Protein AF-A0A8H7GDK9-F1 (afdb_monomer)

Mean predicted aligned error: 16.78 Å

Nearest PDB structures (foldseek):
  3na7-assembly1_A  TM=4.326E-01  e=7.077E-02  Helicobacter pylori NCTC 11638
  8am0-assembly1_B  TM=5.815E-01  e=8.433E-01  Homo sapiens
  8sbc-assembly1_B  TM=5.783E-01  e=1.062E+00  Homo sapiens
  3l4q-assembly2_D  TM=6.717E-01  e=5.648E+00  Bos taurus
  5itd-assembly1_B  TM=3.746E-01  e=8.934E-01  Homo sapiens

Solvent-accessible surface area (backbone atoms only — not comparable to full-atom values): 13299 Å² total; per-residue (Å²): 139,82,82,84,77,77,81,84,78,80,78,75,85,82,71,64,66,62,60,55,50,52,50,53,49,53,57,46,53,53,51,51,51,52,53,52,53,53,49,52,51,50,50,55,50,50,51,52,51,51,51,49,53,50,52,53,51,53,50,52,52,52,52,55,52,48,54,42,52,52,42,51,51,53,38,49,55,39,50,51,53,49,52,51,48,53,52,52,50,55,49,54,53,50,55,52,51,50,52,52,50,53,50,52,51,53,54,51,51,54,51,51,55,53,54,64,66,64,69,74,83,78,77,82,91,73,98,76,73,88,77,66,65,60,64,60,54,51,55,55,51,53,53,51,51,50,50,52,52,50,48,53,51,48,56,50,51,53,52,51,47,53,51,52,52,51,51,42,52,54,51,44,53,52,37,52,51,51,40,51,54,39,52,51,51,41,51,50,53,50,50,52,51,50,46,58,68,60,56,55,88,72,54,57,85,66,53,46,55,49,50,54,52,46,52,58,48,52,61,50,53,58,60,48,53,57,54,52,52,53,52,65,72,74,104

Secondary structure (DSSP, 8-state):
----PPP-------SSHHHHHHHHHHHHHHHHHHHHHHHHHHHHHHHHHHHHHHHHHHHHHHHHHHHHHHHHHHHHHHHHHHHHHHHHHHHHHHHHHHHHHHHHHHHHHHHHHHHHHTTSSSS------TTSHHHHHHHHHHHHHHHHHHHHHHHHHHHHHHHHHHHHHHHHHHHHHHHHHHHHHHHHHHHHHHHHHH---S--HHHHHHHHHHHHHHHHHHHHHHHHHHHHHH-

Foldseek 3Di:
DDDDDDDPPPPPPPPDVVVVVVVVVVVVVVVVVVVVVVVVVVVVVVVVVVVVVVVVLVVVLVVLVVLLVVLVVLLVVLVVVLVVLVVVLVVLVVVLVVLVVVLVVLVVVLVVLVVVVPPPPDDDDDPDDPPVVVVSVVVNVVSVVVNVVSVVVSVVSVVVSVVSVVVSVVSVVVSVVSSVVSVVSSVVSVVVNVCSVCPVVDDDPVGCVVVVVVVVVVVVVVVVVVVVVVVVVVD

Sequence (235 aa):
MATPTAPESSGKTSTSIGAGADLLVALFEEESARIQEANILAYRTLEAQFAQCRQQKDAQLGYAMHQINEAKTAAQNAEERLAAAQAAELRALSDLGHLRQLYSAVCQEVQRAKSASGTNSGSAGDQSTASSQHSDDIGAIDATQTIHELRAQLDEQERARKAAEKERDELKANAIGEIAALKEKVLALQNEIAAARAGSPGMGADGQKGTLIQGMMEVRFEGWIIVFRRKAQSA

pLDDT: mean 70.03, std 14.55, range [35.34, 92.75]

Radius of gyration: 52.89 Å; Cα contacts (8 Å, |Δi|>4): 48; chains: 1; bounding box: 122×36×173 Å

Structure (mmCIF, N/CA/C/O backbone):
data_AF-A0A8H7GDK9-F1
#
_entry.id   AF-A0A8H7GDK9-F1
#
loop_
_atom_site.group_PDB
_atom_site.id
_atom_site.type_symbol
_atom_site.label_atom_id
_atom_site.label_alt_id
_atom_site.label_comp_id
_atom_site.label_asym_id
_atom_site.label_entity_id
_atom_site.label_seq_id
_atom_site.pdbx_PDB_ins_code
_atom_site.Cartn_x
_atom_site.Cartn_y
_atom_site.Cartn_z
_atom_site.occupancy
_atom_site.B_iso_or_equiv
_atom_site.auth_seq_id
_atom_site.auth_comp_id
_atom_site.auth_asym_id
_atom_site.auth_atom_id
_atom_site.pdbx_PDB_model_num
ATOM 1 N N . MET A 1 1 ? 69.819 9.850 -104.940 1.00 39.06 1 MET A N 1
ATOM 2 C CA . MET A 1 1 ? 69.818 9.452 -103.518 1.00 39.06 1 MET A CA 1
ATOM 3 C C . MET A 1 1 ? 68.808 10.338 -102.812 1.00 39.06 1 MET A C 1
ATOM 5 O O . MET A 1 1 ? 69.031 11.538 -102.767 1.00 39.06 1 MET A O 1
ATOM 9 N N . ALA A 1 2 ? 67.665 9.786 -102.403 1.00 35.34 2 ALA A N 1
ATOM 10 C CA . ALA A 1 2 ? 66.604 10.529 -101.725 1.00 35.34 2 ALA A CA 1
ATOM 11 C C . ALA A 1 2 ? 66.689 10.257 -100.218 1.00 35.34 2 ALA A C 1
ATOM 13 O O . ALA A 1 2 ? 66.693 9.103 -99.794 1.00 35.34 2 ALA A O 1
ATOM 14 N N . THR A 1 3 ? 66.808 11.325 -99.440 1.00 45.03 3 THR A N 1
ATOM 15 C CA . THR A 1 3 ? 66.798 11.335 -97.976 1.00 45.03 3 THR A CA 1
ATOM 16 C C . THR A 1 3 ? 65.402 10.928 -97.484 1.00 45.03 3 THR A C 1
ATOM 18 O O . THR A 1 3 ? 64.432 11.552 -97.915 1.00 45.03 3 THR A O 1
ATOM 21 N N . PRO A 1 4 ? 65.246 9.906 -96.624 1.00 43.53 4 PRO A N 1
ATOM 22 C CA . PRO A 1 4 ? 63.935 9.528 -96.116 1.00 43.53 4 PRO A CA 1
ATOM 23 C C . PRO A 1 4 ? 63.519 10.496 -95.004 1.00 43.53 4 PRO A C 1
ATOM 25 O O . PRO A 1 4 ? 64.138 10.550 -93.942 1.00 43.53 4 PRO A O 1
ATOM 28 N N . THR A 1 5 ? 62.469 11.273 -95.255 1.00 51.62 5 THR A N 1
ATOM 29 C CA . THR A 1 5 ? 61.795 12.091 -94.244 1.00 51.62 5 THR A CA 1
ATOM 30 C C . THR A 1 5 ? 61.070 11.164 -93.268 1.00 51.62 5 THR A C 1
ATOM 32 O O . THR A 1 5 ? 60.283 10.313 -93.686 1.00 51.62 5 THR A O 1
ATOM 35 N N . ALA A 1 6 ? 61.357 11.297 -91.973 1.00 48.97 6 ALA A N 1
ATOM 36 C CA . ALA A 1 6 ? 60.693 10.535 -90.921 1.00 48.97 6 ALA A CA 1
ATOM 37 C C . ALA A 1 6 ? 59.180 10.837 -90.902 1.00 48.97 6 ALA A C 1
ATOM 39 O O . ALA A 1 6 ? 58.798 11.995 -91.087 1.00 48.97 6 ALA A O 1
ATOM 40 N N . PRO A 1 7 ? 58.312 9.836 -90.673 1.00 54.28 7 PRO A N 1
ATOM 41 C CA . PRO A 1 7 ? 56.885 10.078 -90.542 1.00 54.28 7 PRO A CA 1
ATOM 42 C C . PRO A 1 7 ? 56.621 10.889 -89.270 1.00 54.28 7 PRO A C 1
ATOM 44 O O . PRO A 1 7 ? 57.031 10.498 -88.175 1.00 54.28 7 PRO A O 1
ATOM 47 N N . GLU A 1 8 ? 55.912 12.010 -89.406 1.00 45.72 8 GLU A N 1
ATOM 48 C CA . GLU A 1 8 ? 55.339 12.719 -88.267 1.00 45.72 8 GLU A CA 1
ATOM 49 C C . GLU A 1 8 ? 54.284 11.820 -87.617 1.00 45.72 8 GLU A C 1
ATOM 51 O O . GLU A 1 8 ? 53.133 11.724 -88.046 1.00 45.72 8 GLU A O 1
ATOM 56 N N . SER A 1 9 ? 54.702 11.128 -86.561 1.00 44.50 9 SER A N 1
ATOM 57 C CA . SER A 1 9 ? 53.816 10.511 -85.585 1.00 44.50 9 SER A CA 1
ATOM 58 C C . SER A 1 9 ? 53.051 11.626 -84.866 1.00 44.50 9 SER A C 1
ATOM 60 O O . SER A 1 9 ? 53.434 12.072 -83.783 1.00 44.50 9 SER A O 1
ATOM 62 N N . SER A 1 10 ? 51.956 12.077 -85.478 1.00 49.69 10 SER A N 1
ATOM 63 C CA . SER A 1 10 ? 50.881 12.817 -84.818 1.00 49.69 10 SER A CA 1
ATOM 64 C C . SER A 1 10 ? 50.245 11.901 -83.770 1.00 49.69 10 SER A C 1
ATOM 66 O O . SER A 1 10 ? 49.237 11.230 -83.997 1.00 49.69 10 SER A O 1
ATOM 68 N N . GLY A 1 11 ? 50.903 11.820 -82.615 1.00 49.19 11 GLY A N 1
ATOM 69 C CA . GLY A 1 11 ? 50.431 11.133 -81.427 1.00 49.19 11 GLY A CA 1
ATOM 70 C C . GLY A 1 11 ? 49.247 11.881 -80.831 1.00 49.19 11 GLY A C 1
ATOM 71 O O . GLY A 1 11 ? 49.386 12.589 -79.841 1.00 49.19 11 GLY A O 1
ATOM 72 N N . LYS A 1 12 ? 48.060 11.712 -81.416 1.00 51.97 12 LYS A N 1
ATOM 73 C CA . LYS A 1 12 ? 46.798 11.935 -80.706 1.00 51.97 12 LYS A CA 1
ATOM 74 C C . LYS A 1 12 ? 46.346 10.619 -80.081 1.00 51.97 12 LYS A C 1
ATOM 76 O O . LYS A 1 12 ? 45.405 9.982 -80.543 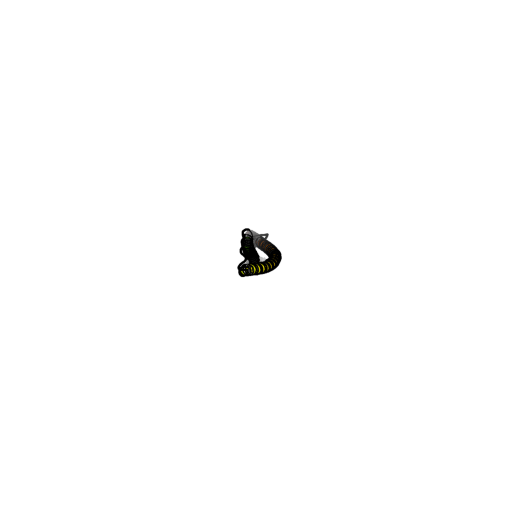1.00 51.97 12 LYS A O 1
ATOM 81 N N . THR A 1 13 ? 46.989 10.224 -78.986 1.00 50.66 13 THR A N 1
ATOM 82 C CA . THR A 1 13 ? 46.409 9.282 -78.017 1.00 50.66 13 THR A CA 1
ATOM 83 C C . THR A 1 13 ? 45.330 10.015 -77.214 1.00 50.66 13 THR A C 1
ATOM 85 O O . THR A 1 13 ? 45.548 10.405 -76.073 1.00 50.66 13 THR A O 1
ATOM 88 N N . SER A 1 14 ? 44.179 10.283 -77.836 1.00 54.16 14 SER A N 1
ATOM 89 C CA . SER A 1 14 ? 43.079 11.068 -77.247 1.00 54.16 14 SER A CA 1
ATOM 90 C C . SER A 1 14 ? 41.857 10.214 -76.873 1.00 54.16 14 SER A C 1
ATOM 92 O O . SER A 1 14 ? 40.740 10.724 -76.840 1.00 54.16 14 SER A O 1
ATOM 94 N N . THR A 1 15 ? 42.029 8.916 -76.607 1.00 49.69 15 THR A N 1
ATOM 95 C CA . THR A 1 15 ? 40.895 7.998 -76.355 1.00 49.69 15 THR A CA 1
ATOM 96 C C . THR A 1 15 ? 41.090 7.000 -75.206 1.00 49.69 15 THR A C 1
ATOM 98 O O . THR A 1 15 ? 40.257 6.117 -75.046 1.00 49.69 15 THR A O 1
ATOM 101 N N . SER A 1 16 ? 42.121 7.122 -74.359 1.00 53.09 16 SER A N 1
ATOM 102 C CA . SER A 1 16 ? 42.322 6.189 -73.225 1.00 53.09 16 SER A CA 1
ATOM 103 C C . SER A 1 16 ? 42.002 6.761 -71.838 1.00 53.09 16 SER A C 1
ATOM 105 O O . SER A 1 16 ? 41.772 5.989 -70.912 1.00 53.09 16 SER A O 1
ATOM 107 N N . ILE A 1 17 ? 41.935 8.088 -71.676 1.00 54.88 17 ILE A N 1
ATOM 108 C CA . ILE A 1 17 ? 41.617 8.714 -70.377 1.00 54.88 17 ILE A CA 1
ATOM 109 C C . ILE A 1 17 ? 40.103 8.671 -70.093 1.00 54.88 17 ILE A C 1
ATOM 111 O O . ILE A 1 17 ? 39.707 8.446 -68.953 1.00 54.88 17 ILE A O 1
ATOM 115 N N . GLY A 1 18 ? 39.257 8.803 -71.125 1.00 58.44 18 GLY A N 1
ATOM 116 C CA . GLY A 1 18 ? 37.792 8.768 -70.988 1.00 58.44 18 GLY A CA 1
ATOM 117 C C . GLY A 1 18 ? 37.265 7.432 -70.460 1.00 58.44 18 GLY A C 1
ATOM 118 O O . GLY A 1 18 ? 36.565 7.412 -69.459 1.00 58.44 18 GLY A O 1
ATOM 119 N N . ALA A 1 19 ? 37.706 6.305 -71.030 1.00 61.59 19 ALA A N 1
ATOM 120 C CA . ALA A 1 19 ? 37.264 4.977 -70.589 1.00 61.59 19 ALA A CA 1
ATOM 121 C C . ALA A 1 19 ? 37.700 4.636 -69.149 1.00 61.59 19 ALA A C 1
ATOM 123 O O . ALA A 1 19 ? 36.978 3.957 -68.422 1.00 61.59 19 ALA A O 1
ATOM 124 N N . GLY A 1 20 ? 38.871 5.123 -68.717 1.00 67.69 20 GLY A N 1
ATOM 125 C CA . GLY A 1 20 ? 39.320 4.988 -67.329 1.00 67.69 20 GLY A CA 1
ATOM 126 C C . GLY A 1 20 ? 38.511 5.858 -66.363 1.00 67.69 20 GLY A C 1
ATOM 127 O O . GLY A 1 20 ? 38.199 5.421 -65.259 1.00 67.69 20 GLY A O 1
ATOM 128 N N . ALA A 1 21 ? 38.130 7.067 -66.784 1.00 68.38 21 ALA A N 1
ATOM 129 C CA . ALA A 1 21 ? 37.263 7.943 -66.004 1.00 68.38 21 ALA A CA 1
ATOM 130 C C . ALA A 1 21 ? 35.837 7.378 -65.884 1.00 68.38 21 ALA A C 1
ATOM 132 O O . ALA A 1 21 ? 35.296 7.369 -64.781 1.00 68.38 21 ALA A O 1
ATOM 133 N N . ASP A 1 22 ? 35.274 6.838 -66.967 1.00 69.44 22 ASP A N 1
ATOM 134 C CA . ASP A 1 22 ? 33.942 6.221 -66.976 1.00 69.44 22 ASP A CA 1
ATOM 135 C C . ASP A 1 22 ? 33.891 4.974 -66.077 1.00 69.44 22 ASP A C 1
ATOM 137 O O . ASP A 1 22 ? 32.947 4.799 -65.308 1.00 69.44 22 ASP A O 1
ATOM 141 N N . LEU A 1 23 ? 34.946 4.146 -66.086 1.00 73.75 23 LEU A N 1
ATOM 142 C CA . LEU A 1 23 ? 35.068 2.998 -65.181 1.00 73.75 23 LEU A CA 1
ATOM 143 C C . LEU A 1 23 ? 35.140 3.429 -63.705 1.00 73.75 23 LEU A C 1
ATOM 145 O O . LEU A 1 23 ? 34.517 2.802 -62.850 1.00 73.75 23 LEU A O 1
ATOM 149 N N . LEU A 1 24 ? 35.874 4.501 -63.392 1.00 69.81 24 LEU A N 1
ATOM 150 C CA . LEU A 1 24 ? 35.953 5.034 -62.027 1.00 69.81 24 LEU A CA 1
ATOM 151 C C . LEU A 1 24 ? 34.624 5.638 -61.560 1.00 69.81 24 LEU A C 1
ATOM 153 O O . LEU A 1 24 ? 34.292 5.513 -60.383 1.00 69.81 24 LEU A O 1
ATOM 157 N N . VAL A 1 25 ? 33.864 6.274 -62.457 1.00 76.00 25 VAL A N 1
ATOM 158 C CA . VAL A 1 25 ? 32.517 6.781 -62.154 1.00 76.00 25 VAL A CA 1
ATOM 159 C C . VAL A 1 25 ? 31.558 5.621 -61.885 1.00 76.00 25 VAL A C 1
ATOM 161 O O . VAL A 1 25 ? 30.898 5.634 -60.852 1.00 76.00 25 VAL A O 1
ATOM 164 N N . ALA A 1 26 ? 31.547 4.583 -62.725 1.00 70.94 26 ALA A N 1
ATOM 165 C CA . ALA A 1 26 ? 30.684 3.416 -62.531 1.00 70.94 26 ALA A CA 1
ATOM 166 C C . ALA A 1 26 ? 30.979 2.672 -61.213 1.00 70.94 26 ALA A C 1
ATOM 168 O O . ALA A 1 26 ? 30.061 2.373 -60.451 1.00 70.94 26 ALA A O 1
ATOM 169 N N . LEU A 1 27 ? 32.261 2.437 -60.896 1.00 72.75 27 LEU A N 1
ATOM 170 C CA . LEU A 1 27 ? 32.666 1.825 -59.621 1.00 72.75 27 LEU A CA 1
ATOM 171 C C . LEU A 1 27 ? 32.276 2.690 -58.413 1.00 72.75 27 LEU A C 1
ATOM 173 O O . LEU A 1 27 ? 31.931 2.172 -57.353 1.00 72.75 27 LEU A O 1
ATOM 177 N N . PHE A 1 28 ? 32.320 4.014 -58.563 1.00 73.19 28 PHE A N 1
ATOM 178 C CA . PHE A 1 28 ? 31.922 4.943 -57.513 1.00 73.19 28 PHE A CA 1
ATOM 179 C C . PHE A 1 28 ? 30.407 4.979 -57.296 1.00 73.19 28 PHE A C 1
ATOM 181 O O . PHE A 1 28 ? 29.958 5.038 -56.151 1.00 73.19 28 PHE A O 1
ATOM 188 N N . GLU A 1 29 ? 29.618 4.956 -58.368 1.00 82.88 29 GLU A N 1
ATOM 189 C CA . GLU A 1 29 ? 28.157 4.905 -58.292 1.00 82.88 29 GLU A CA 1
ATOM 190 C C . GLU A 1 29 ? 27.686 3.598 -57.647 1.00 82.88 29 GLU A C 1
ATOM 192 O O . GLU A 1 29 ? 26.833 3.633 -56.759 1.00 82.88 29 GLU A O 1
ATOM 197 N N . GLU A 1 30 ? 28.304 2.467 -58.004 1.00 83.81 30 GLU A N 1
ATOM 198 C CA . GLU A 1 30 ? 28.020 1.168 -57.386 1.00 83.81 30 GLU A CA 1
ATOM 199 C C . GLU A 1 30 ? 28.340 1.173 -55.882 1.00 83.81 30 GLU A C 1
ATOM 201 O O . GLU A 1 30 ? 27.505 0.784 -55.061 1.00 83.81 30 GLU A O 1
ATOM 206 N N . GLU A 1 31 ? 29.521 1.661 -55.490 1.00 78.69 31 GLU A N 1
ATOM 207 C CA . GLU A 1 31 ? 29.910 1.710 -54.077 1.00 78.69 31 GLU A CA 1
ATOM 208 C C . GLU A 1 31 ? 29.065 2.725 -53.287 1.00 78.69 31 GLU A C 1
ATOM 210 O O . GLU A 1 31 ? 28.698 2.473 -52.140 1.00 78.69 31 GLU A O 1
ATOM 215 N N . SER A 1 32 ? 28.675 3.845 -53.905 1.00 73.88 32 SER A N 1
ATOM 216 C CA . SER A 1 32 ? 27.763 4.823 -53.296 1.00 73.88 32 SER A CA 1
ATOM 217 C C . SER A 1 32 ? 26.380 4.222 -53.042 1.00 73.88 32 SER A C 1
ATOM 219 O O . SER A 1 32 ? 25.837 4.393 -51.948 1.00 73.88 32 SER A O 1
ATOM 221 N N . ALA A 1 33 ? 25.834 3.473 -54.007 1.00 80.75 33 ALA A N 1
ATOM 222 C CA . ALA A 1 33 ? 24.569 2.759 -53.849 1.00 80.75 33 ALA A CA 1
ATOM 223 C C . ALA A 1 33 ? 24.663 1.701 -52.737 1.00 80.75 33 ALA A C 1
ATOM 225 O O . ALA A 1 33 ? 23.821 1.678 -51.838 1.00 80.75 33 ALA A O 1
ATOM 226 N N . ARG A 1 34 ? 25.741 0.906 -52.711 1.00 80.19 34 ARG A N 1
ATOM 227 C CA . ARG A 1 34 ? 25.996 -0.093 -51.658 1.00 80.19 34 ARG A CA 1
ATOM 228 C C . ARG A 1 34 ? 26.089 0.538 -50.265 1.00 80.19 34 ARG A C 1
ATOM 230 O O . ARG A 1 34 ? 25.498 0.031 -49.311 1.00 80.19 34 ARG A O 1
ATOM 237 N N . ILE A 1 35 ? 26.797 1.662 -50.130 1.00 72.31 35 ILE A N 1
ATOM 238 C CA . ILE A 1 35 ? 26.901 2.405 -48.864 1.00 72.31 35 ILE A CA 1
ATOM 239 C C . ILE A 1 35 ? 25.534 2.961 -48.447 1.00 72.31 35 ILE A C 1
ATOM 241 O O . ILE A 1 35 ? 25.190 2.928 -47.263 1.00 72.31 35 ILE A O 1
ATOM 245 N N . GLN A 1 36 ? 24.744 3.471 -49.394 1.00 76.38 36 GLN A N 1
ATOM 246 C CA . GLN A 1 36 ? 23.407 3.987 -49.116 1.00 76.38 36 GLN A CA 1
ATOM 247 C C . GLN A 1 36 ? 22.468 2.876 -48.628 1.00 76.38 36 GLN A C 1
ATOM 249 O O . GLN A 1 36 ? 21.785 3.062 -47.620 1.00 76.38 36 GLN A O 1
ATOM 254 N N . GLU A 1 37 ? 22.484 1.710 -49.271 1.00 81.44 37 GLU A N 1
ATOM 255 C CA . GLU A 1 37 ? 21.727 0.532 -48.839 1.00 81.44 37 GLU A CA 1
ATOM 256 C C . GLU A 1 37 ? 22.144 0.066 -47.438 1.00 81.44 37 GLU A C 1
ATOM 258 O O . GLU A 1 37 ? 21.285 -0.144 -46.575 1.00 81.44 37 GLU A O 1
ATOM 263 N N . ALA A 1 38 ? 23.452 -0.013 -47.166 1.00 76.44 38 ALA A N 1
ATOM 264 C CA . ALA A 1 38 ? 23.976 -0.373 -45.849 1.00 76.44 38 ALA A CA 1
ATOM 265 C C . ALA A 1 38 ? 23.538 0.619 -44.756 1.00 76.44 38 ALA A C 1
ATOM 267 O O . ALA A 1 38 ? 23.163 0.207 -43.657 1.00 76.44 38 ALA A O 1
ATOM 268 N N . ASN A 1 39 ? 23.518 1.922 -45.056 1.00 75.69 39 ASN A N 1
ATOM 269 C CA . ASN A 1 39 ? 23.050 2.947 -44.122 1.00 75.69 39 ASN A CA 1
ATOM 270 C C . ASN A 1 39 ? 21.540 2.856 -43.864 1.00 75.69 39 ASN A C 1
ATOM 272 O O . ASN A 1 39 ? 21.112 2.989 -42.718 1.00 75.69 39 ASN A O 1
ATOM 276 N N . ILE A 1 40 ? 20.729 2.602 -44.897 1.00 80.12 40 ILE A N 1
ATOM 277 C CA . ILE A 1 40 ? 19.280 2.399 -44.740 1.00 80.12 40 ILE A CA 1
ATOM 278 C C . ILE A 1 40 ? 19.014 1.179 -43.852 1.00 80.12 40 ILE A C 1
ATOM 280 O O . ILE A 1 40 ? 18.167 1.238 -42.956 1.00 80.12 40 ILE A O 1
ATOM 284 N N . LEU A 1 41 ? 19.752 0.084 -44.060 1.00 85.94 41 LEU A N 1
ATOM 285 C CA . LEU A 1 41 ? 19.639 -1.117 -43.236 1.00 85.94 41 LEU A CA 1
ATOM 286 C C . LEU A 1 41 ? 20.055 -0.853 -41.782 1.00 85.94 41 LEU A C 1
ATOM 288 O O . LEU A 1 41 ? 19.343 -1.259 -40.860 1.00 85.94 41 LEU A O 1
ATOM 292 N N . ALA A 1 42 ? 21.163 -0.138 -41.566 1.00 70.12 42 ALA A N 1
ATOM 293 C CA . ALA A 1 42 ? 21.622 0.247 -40.233 1.00 70.12 42 ALA A CA 1
ATOM 294 C C . ALA A 1 42 ? 20.590 1.128 -39.510 1.00 70.12 42 ALA A C 1
ATOM 296 O O . ALA A 1 42 ? 20.265 0.866 -38.352 1.00 70.12 42 ALA A O 1
ATOM 297 N N . TYR A 1 43 ? 20.013 2.115 -40.203 1.00 77.94 43 TYR A N 1
ATOM 298 C CA . TYR A 1 43 ? 18.978 2.989 -39.652 1.00 77.94 43 TYR A CA 1
ATOM 299 C C . TYR A 1 43 ? 17.726 2.206 -39.239 1.00 77.94 43 TYR A C 1
ATOM 301 O O . TYR A 1 43 ? 17.307 2.298 -38.087 1.00 77.94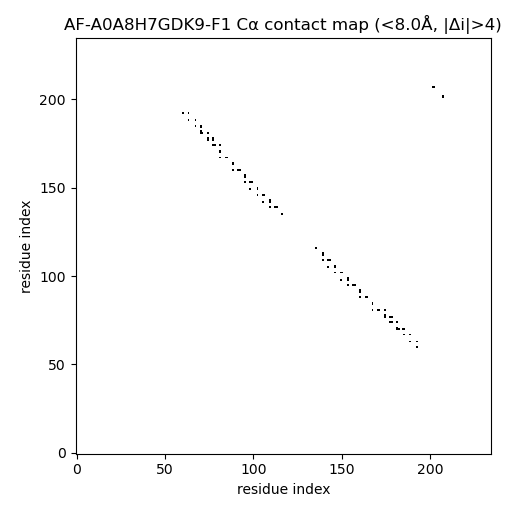 43 TYR A O 1
ATOM 309 N N . ARG A 1 44 ? 17.183 1.356 -40.123 1.00 77.06 44 ARG A N 1
ATOM 310 C CA . ARG A 1 44 ? 16.016 0.507 -39.809 1.00 77.06 44 ARG A CA 1
ATOM 311 C C . ARG A 1 44 ? 16.279 -0.438 -38.638 1.00 77.06 44 ARG A C 1
ATOM 313 O O . ARG A 1 44 ? 15.400 -0.665 -37.810 1.00 77.06 44 ARG A O 1
ATOM 320 N N . THR A 1 45 ? 17.493 -0.982 -38.557 1.00 81.56 45 THR A N 1
ATOM 321 C CA . THR A 1 45 ? 17.899 -1.861 -37.452 1.00 81.56 45 THR A CA 1
ATOM 322 C C . THR A 1 45 ? 17.927 -1.099 -36.130 1.00 81.56 45 THR A C 1
ATOM 324 O O . THR A 1 45 ? 17.376 -1.577 -35.139 1.00 81.56 45 THR A O 1
ATOM 327 N N . LEU A 1 46 ? 18.506 0.106 -36.114 1.00 69.44 46 LEU A N 1
ATOM 328 C CA . LEU A 1 46 ? 18.494 0.973 -34.936 1.00 69.44 46 LEU A CA 1
ATOM 329 C C . LEU A 1 46 ? 17.062 1.341 -34.536 1.00 69.44 46 LEU A C 1
ATOM 331 O O . LEU A 1 46 ? 16.708 1.207 -33.368 1.00 69.44 46 LEU A O 1
ATOM 335 N N . GLU A 1 47 ? 16.212 1.754 -35.478 1.00 78.06 47 GLU A N 1
ATOM 336 C CA . GLU A 1 4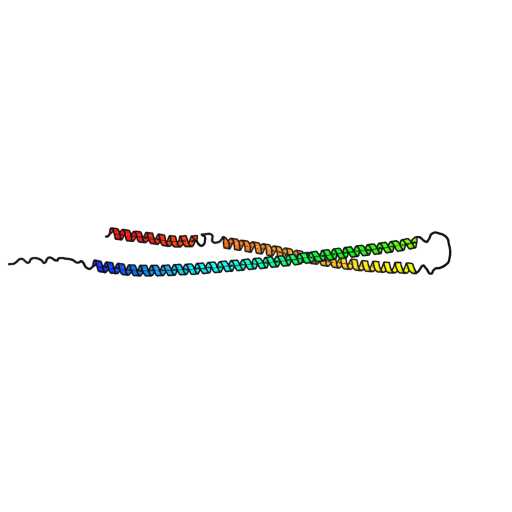7 ? 14.803 2.060 -35.202 1.00 78.06 47 GLU A CA 1
ATOM 337 C C . GLU A 1 47 ? 14.069 0.888 -34.543 1.00 78.06 47 GLU A C 1
ATOM 339 O O . GLU A 1 47 ? 13.390 1.088 -33.532 1.00 78.06 47 GLU A O 1
ATOM 344 N N . ALA A 1 48 ? 14.256 -0.332 -35.056 1.00 77.75 48 ALA A N 1
ATOM 345 C CA . ALA A 1 48 ? 13.679 -1.539 -34.474 1.00 77.75 48 ALA A CA 1
ATOM 346 C C . ALA A 1 48 ? 14.189 -1.796 -33.043 1.00 77.75 48 ALA A C 1
ATOM 348 O O . ALA A 1 48 ? 13.388 -2.071 -32.149 1.00 77.75 48 ALA A O 1
ATOM 349 N N . GLN A 1 49 ? 15.495 -1.644 -32.793 1.00 76.38 49 GLN A N 1
ATOM 350 C CA . GLN A 1 49 ? 16.077 -1.787 -31.450 1.00 76.38 49 GLN A CA 1
ATOM 351 C C . GLN A 1 49 ? 15.537 -0.734 -30.472 1.00 76.38 49 GLN A C 1
ATOM 353 O O . GLN A 1 49 ? 15.213 -1.052 -29.327 1.00 76.38 49 GLN A O 1
ATOM 358 N N . PHE A 1 50 ? 15.373 0.514 -30.917 1.00 70.38 50 PHE A N 1
ATOM 359 C CA . PHE A 1 50 ? 14.778 1.566 -30.096 1.00 70.38 50 PHE A CA 1
ATOM 360 C C . PHE A 1 50 ? 13.300 1.305 -29.792 1.00 70.38 50 PHE A C 1
ATOM 362 O O . PHE A 1 50 ? 12.867 1.540 -28.663 1.00 70.38 50 PHE A O 1
ATOM 369 N N . ALA A 1 51 ? 12.530 0.812 -30.765 1.00 73.88 51 ALA A N 1
ATOM 370 C CA . ALA A 1 51 ? 11.136 0.432 -30.553 1.00 73.88 51 ALA A CA 1
ATOM 371 C C . ALA A 1 51 ? 11.018 -0.707 -29.524 1.00 73.88 51 ALA A C 1
ATOM 373 O O . ALA A 1 51 ? 10.206 -0.613 -28.603 1.00 73.88 51 ALA A O 1
ATOM 374 N N . GLN A 1 52 ? 11.879 -1.726 -29.619 1.00 71.69 52 GLN A N 1
ATOM 375 C CA . GLN A 1 52 ? 11.950 -2.819 -28.643 1.00 71.69 52 GLN A CA 1
ATOM 376 C C . GLN A 1 52 ? 12.333 -2.322 -27.244 1.00 71.69 52 GLN A C 1
ATOM 378 O O . GLN A 1 52 ? 11.663 -2.663 -26.272 1.00 71.69 52 GLN A O 1
ATOM 383 N N . CYS A 1 53 ? 13.364 -1.478 -27.135 1.00 73.44 53 CYS A N 1
ATOM 384 C CA . CYS A 1 53 ? 13.797 -0.896 -25.863 1.00 73.44 53 CYS A CA 1
ATOM 385 C C . CYS A 1 53 ? 12.667 -0.093 -25.194 1.00 73.44 53 CYS A C 1
ATOM 387 O O . CYS A 1 53 ? 12.393 -0.265 -24.005 1.00 73.44 53 CYS A O 1
ATOM 389 N N . ARG A 1 54 ? 11.940 0.724 -25.971 1.00 78.56 54 ARG A N 1
ATOM 390 C CA . ARG A 1 54 ? 10.765 1.455 -25.479 1.00 78.56 54 ARG A CA 1
ATOM 391 C C . ARG A 1 54 ? 9.673 0.506 -24.987 1.00 78.56 54 ARG A C 1
ATOM 393 O O . ARG A 1 54 ? 9.195 0.674 -23.871 1.00 78.56 54 ARG A O 1
ATOM 400 N N . GLN A 1 55 ? 9.312 -0.503 -25.780 1.00 72.94 55 GLN A N 1
ATOM 401 C CA . GLN A 1 55 ? 8.272 -1.467 -25.415 1.00 72.94 55 GLN A CA 1
ATOM 402 C C . GLN A 1 55 ? 8.622 -2.236 -24.129 1.00 72.94 55 GLN A C 1
ATOM 404 O O . GLN A 1 55 ? 7.758 -2.432 -23.277 1.00 72.94 55 GLN A O 1
ATOM 409 N N . GLN A 1 56 ? 9.887 -2.636 -23.959 1.00 75.62 56 GLN A N 1
ATOM 410 C CA . GLN A 1 56 ? 10.368 -3.291 -22.739 1.00 75.62 56 GLN A CA 1
ATOM 411 C C . GLN A 1 56 ? 10.282 -2.363 -21.523 1.00 75.62 56 GLN A C 1
ATOM 413 O O . GLN A 1 56 ? 9.796 -2.780 -20.472 1.00 75.62 56 GLN A O 1
ATOM 418 N N . LYS A 1 57 ? 10.697 -1.098 -21.669 1.00 73.62 57 LYS A N 1
ATOM 419 C CA . LYS A 1 57 ? 10.608 -0.095 -20.601 1.00 73.62 57 LYS A CA 1
ATOM 420 C C . LYS A 1 57 ? 9.158 0.181 -20.198 1.00 73.62 57 LYS A C 1
ATOM 422 O O . LYS A 1 57 ? 8.857 0.213 -19.007 1.00 73.62 57 LYS A O 1
ATOM 427 N N . ASP A 1 58 ? 8.257 0.325 -21.167 1.00 75.62 58 ASP A N 1
ATOM 428 C CA . ASP A 1 58 ? 6.831 0.550 -20.913 1.00 75.62 58 ASP A CA 1
ATOM 429 C C . ASP A 1 58 ? 6.193 -0.657 -20.198 1.00 75.62 58 ASP A C 1
ATOM 431 O O . ASP A 1 58 ? 5.437 -0.480 -19.242 1.00 75.62 58 ASP A O 1
ATOM 435 N N . ALA A 1 59 ? 6.555 -1.888 -20.581 1.00 77.56 59 ALA A N 1
ATOM 436 C CA . ALA A 1 59 ? 6.099 -3.104 -19.906 1.00 77.56 59 ALA A CA 1
ATOM 437 C C . ALA A 1 59 ? 6.614 -3.208 -18.457 1.00 77.56 59 ALA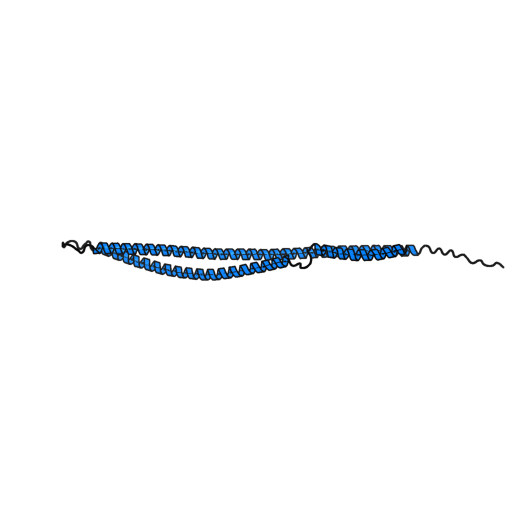 A C 1
ATOM 439 O O . ALA A 1 59 ? 5.839 -3.517 -17.551 1.00 77.56 59 ALA A O 1
ATOM 440 N N . GLN A 1 60 ? 7.896 -2.906 -18.219 1.00 76.31 60 GLN A N 1
ATOM 441 C CA . GLN A 1 60 ? 8.479 -2.876 -16.871 1.00 76.31 60 GLN A CA 1
ATOM 442 C C . GLN A 1 60 ? 7.802 -1.824 -15.984 1.00 76.31 60 GLN A C 1
ATOM 444 O O . GLN A 1 60 ? 7.451 -2.112 -14.839 1.00 76.31 60 GLN A O 1
ATOM 449 N N . LEU A 1 61 ? 7.560 -0.625 -16.521 1.00 72.69 61 LEU A N 1
ATOM 450 C CA . LEU A 1 61 ? 6.837 0.433 -15.815 1.00 72.69 61 LEU A CA 1
ATOM 451 C C . LEU A 1 61 ? 5.394 0.021 -15.501 1.00 72.69 61 LEU A C 1
ATOM 453 O O . LEU A 1 61 ? 4.935 0.234 -14.379 1.00 72.69 61 LEU A O 1
ATOM 457 N N . GLY A 1 62 ? 4.693 -0.597 -16.455 1.00 78.62 62 GLY A N 1
ATOM 458 C CA . GLY A 1 62 ? 3.340 -1.114 -16.250 1.00 78.62 62 GLY A CA 1
ATOM 459 C C . GLY A 1 62 ? 3.279 -2.170 -15.144 1.00 78.62 62 GLY A C 1
ATOM 460 O O . GLY A 1 62 ? 2.419 -2.095 -14.266 1.00 78.62 62 GLY A O 1
ATOM 461 N N . TYR A 1 63 ? 4.233 -3.103 -15.130 1.00 85.00 63 TYR A N 1
ATOM 462 C CA . TYR A 1 63 ? 4.343 -4.125 -14.090 1.00 85.00 63 TYR A CA 1
ATOM 463 C C . TYR A 1 63 ? 4.619 -3.523 -12.702 1.00 85.00 63 TYR A C 1
ATOM 465 O O . TYR A 1 63 ? 3.934 -3.861 -11.737 1.00 85.00 63 TYR A O 1
ATOM 473 N N . ALA A 1 64 ? 5.554 -2.573 -12.596 1.00 69.81 64 ALA A N 1
ATOM 474 C CA . ALA A 1 64 ? 5.842 -1.888 -11.335 1.00 69.81 64 ALA A CA 1
ATOM 475 C C . ALA A 1 64 ? 4.625 -1.092 -10.818 1.00 69.81 64 ALA A C 1
ATOM 477 O O . ALA A 1 64 ? 4.310 -1.125 -9.628 1.00 69.81 64 ALA A O 1
ATOM 478 N N . MET A 1 65 ? 3.884 -0.424 -11.711 1.00 79.38 65 MET A N 1
ATOM 479 C CA . MET A 1 65 ? 2.636 0.261 -11.353 1.00 79.38 65 MET A CA 1
ATOM 480 C C . MET A 1 65 ? 1.553 -0.707 -10.862 1.00 79.38 65 MET A C 1
ATOM 482 O O . MET A 1 65 ? 0.857 -0.391 -9.896 1.00 79.38 65 MET A O 1
ATOM 486 N N . HIS A 1 66 ? 1.420 -1.880 -11.487 1.00 89.75 66 HIS A N 1
ATOM 487 C CA . HIS A 1 66 ? 0.497 -2.920 -11.032 1.00 89.75 66 HIS A CA 1
ATOM 488 C C . HIS A 1 66 ? 0.819 -3.367 -9.601 1.00 89.75 66 HIS A C 1
ATOM 490 O O . HIS A 1 66 ? -0.058 -3.319 -8.741 1.00 89.75 66 HIS A O 1
ATOM 496 N N . GLN A 1 67 ? 2.087 -3.687 -9.313 1.00 84.00 67 GLN A N 1
ATOM 497 C CA . GLN A 1 67 ? 2.522 -4.075 -7.966 1.00 84.00 67 GLN A CA 1
ATOM 498 C C . GLN A 1 67 ? 2.247 -2.990 -6.913 1.00 84.00 67 GLN A C 1
ATOM 500 O O . GLN A 1 67 ? 1.885 -3.303 -5.779 1.00 84.00 67 GLN A O 1
ATOM 505 N N . ILE A 1 68 ? 2.392 -1.709 -7.272 1.00 73.50 68 ILE A N 1
ATOM 506 C CA . ILE A 1 68 ? 2.052 -0.593 -6.376 1.00 73.50 68 ILE A CA 1
ATOM 507 C C . ILE A 1 68 ? 0.552 -0.578 -6.070 1.00 73.50 68 ILE A C 1
ATOM 509 O O . ILE A 1 68 ? 0.167 -0.357 -4.923 1.00 73.50 68 ILE A O 1
ATOM 513 N N . ASN A 1 69 ? -0.301 -0.793 -7.070 1.00 87.19 69 ASN A N 1
ATOM 514 C CA . ASN A 1 69 ? -1.749 -0.800 -6.868 1.00 87.19 69 ASN A CA 1
ATOM 515 C C . ASN A 1 69 ? -2.199 -1.997 -6.022 1.00 87.19 69 ASN A C 1
ATOM 517 O O . ASN A 1 69 ? -3.030 -1.828 -5.129 1.00 87.19 69 ASN A O 1
ATOM 521 N N . GLU A 1 70 ? -1.608 -3.173 -6.234 1.00 88.50 70 GLU A N 1
ATOM 522 C CA . GLU A 1 70 ? -1.832 -4.343 -5.379 1.00 88.50 70 GLU A CA 1
ATOM 523 C C . GLU A 1 70 ? -1.408 -4.065 -3.933 1.00 88.50 70 GLU A C 1
ATOM 525 O O . GLU A 1 70 ? -2.186 -4.295 -3.009 1.00 88.50 70 GLU A O 1
ATOM 530 N N . ALA A 1 71 ? -0.215 -3.496 -3.727 1.00 74.81 71 ALA A N 1
ATOM 531 C CA . ALA A 1 71 ? 0.281 -3.150 -2.396 1.00 74.81 71 ALA A CA 1
ATOM 532 C C . ALA A 1 71 ? -0.606 -2.107 -1.694 1.00 74.81 71 ALA A C 1
ATOM 534 O O . ALA A 1 71 ? -0.886 -2.238 -0.504 1.00 74.81 71 ALA A O 1
ATOM 535 N N . LYS A 1 72 ? -1.094 -1.096 -2.426 1.00 83.44 72 LYS A N 1
ATOM 536 C CA . LYS A 1 72 ? -2.046 -0.104 -1.899 1.00 83.44 72 LYS A CA 1
ATOM 537 C C . LYS A 1 72 ? -3.374 -0.739 -1.501 1.00 83.44 72 LYS A C 1
ATOM 539 O O . LYS A 1 72 ? -3.883 -0.436 -0.429 1.00 83.44 72 LYS A O 1
ATOM 544 N N . THR A 1 73 ? -3.907 -1.627 -2.336 1.00 88.06 73 THR A N 1
ATOM 545 C CA . THR A 1 73 ? -5.168 -2.330 -2.060 1.00 88.06 73 THR A CA 1
ATOM 546 C C . THR A 1 73 ? -5.023 -3.238 -0.837 1.00 88.06 73 THR A C 1
ATOM 548 O O . THR A 1 73 ? -5.876 -3.240 0.044 1.00 88.06 73 THR A O 1
ATOM 551 N N . ALA A 1 74 ? -3.907 -3.965 -0.729 1.00 79.44 74 ALA A N 1
ATOM 552 C CA . ALA A 1 74 ? -3.607 -4.785 0.441 1.00 79.44 74 ALA A CA 1
ATOM 553 C C . ALA A 1 74 ? -3.494 -3.942 1.725 1.00 79.44 74 ALA A C 1
ATOM 555 O O . ALA A 1 74 ? -4.046 -4.329 2.753 1.00 79.44 74 ALA A O 1
ATOM 556 N N . ALA A 1 75 ? -2.850 -2.771 1.655 1.00 69.25 75 ALA A N 1
ATOM 557 C CA . ALA A 1 75 ? -2.766 -1.847 2.783 1.00 69.25 75 ALA A CA 1
ATOM 558 C C . ALA A 1 75 ? -4.149 -1.317 3.207 1.00 69.25 75 ALA A C 1
ATOM 560 O O . ALA A 1 75 ? -4.446 -1.306 4.397 1.00 69.25 75 ALA A O 1
ATOM 561 N N . GLN A 1 76 ? -5.017 -0.956 2.255 1.00 86.38 76 GLN A N 1
ATOM 562 C CA . GLN A 1 76 ? -6.395 -0.531 2.541 1.00 86.38 76 GLN A CA 1
ATOM 563 C C . GLN A 1 76 ? -7.205 -1.642 3.220 1.00 86.38 76 GLN A C 1
ATOM 565 O O . GLN A 1 76 ? -7.828 -1.404 4.250 1.00 86.38 76 GLN A O 1
ATOM 570 N N . ASN A 1 77 ? -7.118 -2.878 2.723 1.00 85.00 77 ASN A N 1
ATOM 571 C CA . ASN A 1 77 ? -7.791 -4.023 3.343 1.00 85.00 77 ASN A CA 1
ATOM 572 C C . ASN A 1 77 ? -7.302 -4.278 4.781 1.00 85.00 77 ASN A C 1
ATOM 574 O O . ASN A 1 77 ? -8.087 -4.666 5.647 1.00 85.00 77 ASN A O 1
ATOM 578 N N . ALA A 1 78 ? -6.008 -4.084 5.053 1.00 73.19 78 ALA A N 1
ATOM 579 C CA . ALA A 1 78 ? -5.456 -4.203 6.402 1.00 73.19 78 ALA A CA 1
ATOM 580 C C . ALA A 1 78 ? -5.971 -3.086 7.330 1.00 73.19 78 ALA A C 1
ATOM 582 O O . ALA A 1 78 ? -6.342 -3.359 8.474 1.00 73.19 78 ALA A O 1
ATOM 583 N N . GLU A 1 79 ? -6.058 -1.847 6.835 1.00 81.12 79 GLU A N 1
ATOM 584 C CA . GLU A 1 79 ? -6.634 -0.709 7.566 1.00 81.12 79 GLU A CA 1
ATOM 585 C C . GLU A 1 79 ? -8.128 -0.920 7.873 1.00 81.12 79 GLU A C 1
ATOM 587 O O . GLU A 1 79 ? -8.568 -0.671 8.997 1.00 81.12 79 GLU A O 1
ATOM 592 N N . GLU A 1 80 ? -8.903 -1.458 6.929 1.00 87.62 80 GLU A N 1
ATOM 593 C CA . GLU A 1 80 ? -10.320 -1.790 7.128 1.00 87.62 80 GLU A CA 1
ATOM 594 C C . GLU A 1 80 ? -10.524 -2.866 8.202 1.00 87.62 80 GLU A C 1
ATOM 596 O O . GLU A 1 80 ? -11.402 -2.732 9.058 1.00 87.62 80 GLU A O 1
ATOM 601 N N . ARG A 1 81 ? -9.682 -3.910 8.218 1.00 82.75 81 ARG A N 1
ATOM 602 C CA . ARG A 1 81 ? -9.709 -4.945 9.269 1.00 82.75 81 ARG A CA 1
ATOM 603 C C . ARG A 1 81 ? -9.408 -4.357 10.645 1.00 82.75 81 ARG A C 1
ATOM 605 O O . ARG A 1 81 ? -10.083 -4.700 11.615 1.00 82.75 81 ARG A O 1
ATOM 612 N N . LEU A 1 82 ? -8.435 -3.449 10.727 1.00 77.88 82 LEU A N 1
ATOM 613 C CA . LEU A 1 82 ? -8.107 -2.743 11.964 1.00 77.88 82 LEU A CA 1
ATOM 614 C C . LEU A 1 82 ? -9.293 -1.897 12.454 1.00 77.88 82 LEU A C 1
ATOM 616 O O . LEU A 1 82 ? -9.648 -1.957 13.631 1.00 77.88 82 LEU A O 1
ATOM 620 N N . ALA A 1 83 ? -9.921 -1.133 11.559 1.00 79.62 83 ALA A N 1
ATOM 621 C CA . ALA A 1 83 ? -11.073 -0.299 11.889 1.00 79.62 83 ALA A CA 1
ATOM 622 C C . ALA A 1 83 ? -12.280 -1.141 12.344 1.00 79.62 83 ALA A C 1
ATOM 624 O O . ALA A 1 83 ? -12.953 -0.787 13.314 1.00 79.62 83 ALA A O 1
ATOM 625 N N . ALA A 1 84 ? -12.526 -2.286 11.698 1.00 80.31 84 ALA A N 1
ATOM 626 C CA . ALA A 1 84 ? -13.578 -3.220 12.095 1.00 80.31 84 ALA A CA 1
ATOM 627 C C . ALA A 1 84 ? -13.333 -3.806 13.497 1.00 80.31 84 ALA A C 1
ATOM 629 O O . ALA A 1 84 ? -14.258 -3.843 14.312 1.00 80.31 84 ALA A O 1
ATOM 630 N N . ALA A 1 85 ? -12.092 -4.196 13.810 1.00 74.50 85 ALA A N 1
ATOM 631 C CA . ALA A 1 85 ? -11.717 -4.678 15.140 1.00 74.50 85 ALA A CA 1
ATOM 632 C C . ALA A 1 85 ? -11.902 -3.595 16.222 1.00 74.50 85 ALA A C 1
ATOM 634 O O . ALA A 1 85 ? -12.460 -3.867 17.284 1.00 74.50 85 ALA A O 1
ATOM 635 N N . GLN A 1 86 ? -11.519 -2.345 15.936 1.00 85.75 86 GLN A N 1
ATOM 636 C CA . GLN A 1 86 ? -11.738 -1.208 16.843 1.00 85.75 86 GLN A CA 1
ATOM 637 C C . GLN A 1 86 ? -13.230 -0.923 17.074 1.00 85.75 86 GLN A C 1
ATOM 639 O O . GLN A 1 86 ? -13.650 -0.649 18.198 1.00 85.75 86 GLN A O 1
ATOM 644 N N . ALA A 1 87 ? -14.057 -1.020 16.031 1.00 83.12 87 ALA A N 1
ATOM 645 C CA . ALA A 1 87 ? -15.502 -0.855 16.161 1.00 83.12 87 ALA A CA 1
ATOM 646 C C . ALA A 1 87 ? -16.144 -1.974 17.002 1.00 83.12 87 ALA A C 1
ATOM 648 O O . ALA A 1 87 ? -17.058 -1.701 17.783 1.00 83.12 87 ALA A O 1
ATOM 649 N N . ALA A 1 88 ? -15.670 -3.218 16.868 1.00 77.25 88 ALA A N 1
ATOM 650 C CA . ALA A 1 88 ? -16.125 -4.341 17.689 1.00 77.25 88 ALA A CA 1
ATOM 651 C C . ALA A 1 88 ? -15.779 -4.138 19.175 1.00 77.25 88 ALA A C 1
ATOM 653 O O . ALA A 1 88 ? -16.636 -4.344 20.034 1.00 77.25 88 ALA A O 1
ATOM 654 N N . GLU A 1 89 ? -14.574 -3.648 19.478 1.00 78.12 89 GLU A N 1
ATOM 655 C CA . GLU A 1 89 ? -14.171 -3.312 20.847 1.00 78.12 89 GLU A CA 1
ATOM 656 C C . GLU A 1 89 ? -15.054 -2.215 21.460 1.00 78.12 89 GLU A C 1
ATOM 658 O O . GLU A 1 89 ? -15.533 -2.357 22.585 1.00 78.12 89 GLU A O 1
ATOM 663 N N . LEU A 1 90 ? -15.308 -1.129 20.722 1.00 87.50 90 LEU A N 1
ATOM 664 C CA . LEU A 1 90 ? -16.154 -0.032 21.203 1.00 87.50 90 LEU A CA 1
ATOM 665 C C . LEU A 1 90 ? -17.575 -0.505 21.539 1.00 87.50 90 LEU A C 1
ATOM 667 O O . LEU A 1 90 ? -18.151 -0.057 22.532 1.00 87.50 90 LEU A O 1
ATOM 671 N N . ARG A 1 91 ? -18.129 -1.438 20.752 1.00 89.31 91 ARG A N 1
ATOM 672 C CA . ARG A 1 91 ? -19.425 -2.066 21.055 1.00 89.31 91 ARG A CA 1
ATOM 673 C C . ARG A 1 91 ? -19.354 -2.908 22.328 1.00 89.31 91 ARG A C 1
ATOM 675 O O . ARG A 1 91 ? -20.164 -2.690 23.220 1.00 89.31 91 ARG A O 1
ATOM 682 N N . ALA A 1 92 ? -18.339 -3.762 22.470 1.00 79.25 92 ALA A N 1
ATOM 683 C CA . ALA A 1 92 ? -18.153 -4.570 23.678 1.00 79.25 92 ALA A CA 1
ATOM 684 C C . ALA A 1 92 ? -18.003 -3.708 24.952 1.00 79.25 92 ALA A C 1
ATOM 686 O O . ALA A 1 92 ? -18.535 -4.045 26.010 1.00 79.25 92 ALA A O 1
ATOM 687 N N . LEU A 1 93 ? -17.322 -2.558 24.861 1.00 86.75 93 LEU A N 1
ATOM 688 C CA . LEU A 1 93 ? -17.222 -1.588 25.958 1.00 86.75 93 LEU A CA 1
ATOM 689 C C . LEU A 1 93 ? -18.571 -0.943 26.301 1.00 86.75 93 LEU A C 1
ATOM 691 O O . LEU A 1 93 ? -18.878 -0.759 27.481 1.00 86.75 93 LEU A O 1
ATOM 695 N N . SER A 1 94 ? -19.374 -0.608 25.288 1.00 91.81 94 SER A N 1
ATOM 696 C CA . SER A 1 94 ? -20.726 -0.075 25.476 1.00 91.81 94 SER A CA 1
ATOM 697 C C . SER A 1 94 ? -21.642 -1.092 26.163 1.00 91.81 94 SER A C 1
ATOM 699 O O . SER A 1 94 ? -22.320 -0.745 27.132 1.00 91.81 94 SER A O 1
ATOM 701 N N . ASP A 1 95 ? -21.614 -2.352 25.724 1.00 89.31 95 ASP A N 1
ATOM 702 C CA . ASP A 1 95 ? -22.423 -3.438 26.291 1.00 89.31 95 ASP A CA 1
ATOM 703 C C . ASP A 1 95 ? -22.061 -3.696 27.763 1.00 89.31 95 ASP A C 1
ATOM 705 O O . ASP A 1 95 ? -22.934 -3.813 28.627 1.00 89.31 95 ASP A O 1
ATOM 709 N N . LEU A 1 96 ? -20.764 -3.671 28.087 1.00 85.69 96 LEU A N 1
ATOM 710 C CA . LEU A 1 96 ? -20.277 -3.748 29.465 1.00 85.69 96 LEU A CA 1
ATOM 711 C C . LEU A 1 96 ? -20.748 -2.550 30.311 1.00 85.69 96 LEU A C 1
ATOM 713 O O . LEU A 1 96 ? -21.106 -2.709 31.480 1.00 85.69 96 LEU A O 1
ATOM 717 N N . GLY A 1 97 ? -20.766 -1.347 29.732 1.00 90.12 97 GLY A N 1
ATOM 718 C CA . GLY A 1 97 ? -21.324 -0.154 30.368 1.00 90.12 97 GLY A CA 1
ATOM 719 C C . GLY A 1 97 ? -22.809 -0.315 30.705 1.00 90.12 97 GLY A C 1
ATOM 720 O O . GLY A 1 97 ? -23.219 0.005 31.823 1.00 90.12 97 GLY A O 1
ATOM 721 N N . HIS A 1 98 ? -23.593 -0.876 29.782 1.00 92.75 98 HIS A N 1
ATOM 722 C CA . HIS A 1 98 ? -25.015 -1.150 29.989 1.00 92.75 98 HIS A CA 1
ATOM 723 C C . HIS A 1 98 ? -25.247 -2.184 31.101 1.00 92.75 98 HIS A C 1
ATOM 725 O O . HIS A 1 98 ? -26.048 -1.950 32.006 1.00 92.75 98 HIS A O 1
ATOM 731 N N . LEU A 1 99 ? -24.479 -3.278 31.119 1.00 86.31 99 LEU A N 1
ATOM 732 C CA . LEU A 1 99 ? -24.555 -4.289 32.181 1.00 86.31 99 LEU A CA 1
ATOM 733 C C . LEU A 1 99 ? -24.217 -3.722 33.564 1.00 86.31 99 LEU A C 1
ATOM 735 O O . LEU A 1 99 ? -24.888 -4.037 34.545 1.00 86.31 99 LEU A O 1
ATOM 739 N N . ARG A 1 100 ? -23.221 -2.833 33.656 1.00 91.19 100 ARG A N 1
ATOM 740 C CA . ARG A 1 100 ? -22.891 -2.140 34.914 1.00 91.19 100 ARG A CA 1
ATOM 741 C C . ARG A 1 100 ? -24.029 -1.237 35.393 1.00 91.19 100 ARG A C 1
ATOM 743 O O . ARG A 1 100 ? -24.285 -1.179 36.595 1.00 91.19 100 ARG A O 1
ATOM 750 N N . GLN A 1 101 ? -24.714 -0.550 34.477 1.00 91.38 101 GLN A N 1
ATOM 751 C CA . GLN A 1 101 ? -25.884 0.270 34.809 1.00 91.38 101 GLN A CA 1
ATOM 752 C C . GLN A 1 101 ? -27.045 -0.591 35.320 1.00 91.38 101 GLN A C 1
ATOM 754 O O . GLN A 1 101 ? -27.602 -0.275 36.372 1.00 91.38 101 GLN A O 1
ATOM 759 N N . LEU A 1 102 ? -27.356 -1.703 34.641 1.00 90.94 102 LEU A N 1
ATOM 760 C CA . LEU A 1 102 ? -28.380 -2.661 35.077 1.00 90.94 102 LEU A CA 1
ATOM 761 C C . LEU A 1 102 ? -28.058 -3.236 36.461 1.00 90.94 102 LEU A C 1
ATOM 763 O O . LEU A 1 102 ? -28.903 -3.210 37.354 1.00 90.94 102 LEU A O 1
ATOM 767 N N . TYR A 1 103 ? -26.814 -3.669 36.677 1.00 90.31 103 TYR A N 1
ATOM 768 C CA . TYR A 1 103 ? -26.358 -4.172 37.972 1.00 90.31 103 TYR A CA 1
ATOM 769 C C . TYR A 1 103 ? -26.514 -3.131 39.091 1.00 90.31 103 TYR A C 1
ATOM 771 O O . TYR A 1 103 ? -27.012 -3.451 40.172 1.00 90.31 103 TYR A O 1
ATOM 779 N N . SER A 1 104 ? -26.137 -1.872 38.840 1.00 91.81 104 SER A N 1
ATOM 780 C CA . SER A 1 104 ? -26.308 -0.786 39.813 1.00 91.81 104 SER A CA 1
ATOM 781 C C . SER A 1 104 ? -27.783 -0.510 40.112 1.00 91.81 104 SER A C 1
ATOM 783 O O . SER A 1 104 ? -28.124 -0.257 41.266 1.00 91.81 104 SER A O 1
ATOM 785 N N . ALA A 1 105 ? -28.650 -0.546 39.096 1.00 86.12 105 ALA A N 1
ATOM 786 C CA . ALA A 1 105 ? -30.084 -0.330 39.261 1.00 86.12 105 ALA A CA 1
ATOM 787 C C . ALA A 1 105 ? -30.712 -1.424 40.139 1.00 86.12 105 ALA A C 1
ATOM 789 O O . ALA A 1 105 ? -31.383 -1.109 41.120 1.00 86.12 105 ALA A O 1
ATOM 790 N N . VAL A 1 106 ? -30.409 -2.698 39.866 1.00 87.88 106 VAL A N 1
ATOM 791 C CA . VAL A 1 106 ? -30.898 -3.828 40.675 1.00 87.88 106 VAL A CA 1
ATOM 792 C C . VAL A 1 106 ? -30.380 -3.747 42.116 1.00 87.88 106 VAL A C 1
ATOM 794 O O . VAL A 1 106 ? -31.148 -3.929 43.058 1.00 87.88 106 VAL A O 1
ATOM 797 N N . CYS A 1 107 ? -29.106 -3.393 42.322 1.00 87.38 107 CYS A N 1
ATOM 798 C CA . CYS A 1 107 ? -28.561 -3.181 43.668 1.00 87.38 107 CYS A CA 1
ATOM 799 C C . CYS A 1 107 ? -29.318 -2.093 44.453 1.00 87.38 107 CYS A C 1
ATOM 801 O O . CYS A 1 107 ? -29.559 -2.257 45.651 1.00 87.38 107 CYS A O 1
ATOM 803 N N . GLN A 1 108 ? -29.688 -0.987 43.799 1.00 88.62 108 GLN A N 1
ATOM 804 C CA . GLN A 1 108 ? -30.446 0.100 44.428 1.00 88.62 108 GLN A CA 1
ATOM 805 C C . GLN A 1 108 ? -31.874 -0.328 44.782 1.00 88.62 108 GLN A C 1
ATOM 807 O O . GLN A 1 108 ? -32.342 -0.009 45.874 1.00 88.62 108 GLN A O 1
ATOM 812 N N . GLU A 1 109 ? -32.543 -1.083 43.911 1.00 84.69 109 GLU A N 1
ATOM 813 C CA . GLU A 1 109 ? -33.875 -1.636 44.183 1.00 84.69 109 GLU A CA 1
ATOM 814 C C . GLU A 1 109 ? -33.856 -2.600 45.382 1.00 84.69 109 GLU A C 1
ATOM 816 O O . GLU A 1 109 ? -34.683 -2.481 46.285 1.00 84.69 109 GLU A O 1
ATOM 821 N N . VAL A 1 110 ? -32.842 -3.469 45.488 1.00 82.50 110 VAL A N 1
ATOM 822 C CA . VAL A 1 110 ? -32.671 -4.352 46.660 1.00 82.50 110 VAL A CA 1
ATOM 823 C C . VAL A 1 110 ? -32.447 -3.564 47.949 1.00 82.50 110 VAL A C 1
ATOM 825 O O . VAL A 1 110 ? -32.994 -3.915 48.996 1.00 82.50 110 VAL A O 1
ATOM 828 N N . GLN A 1 111 ? -31.651 -2.492 47.904 1.00 83.19 111 GLN A N 1
ATOM 829 C CA . GLN A 1 111 ? -31.461 -1.623 49.068 1.00 83.19 111 GLN A CA 1
ATOM 830 C C . GLN A 1 111 ? -32.763 -0.926 49.470 1.00 83.19 111 GLN A C 1
ATOM 832 O O . GLN A 1 111 ? -33.094 -0.918 50.654 1.00 83.19 111 GLN A O 1
ATOM 837 N N . ARG A 1 112 ? -33.528 -0.403 48.501 1.00 82.69 112 ARG A N 1
ATOM 838 C CA . ARG A 1 112 ? -34.841 0.213 48.749 1.00 82.69 112 ARG A CA 1
ATOM 839 C C . ARG A 1 112 ? -35.809 -0.768 49.409 1.00 82.69 112 ARG A C 1
ATOM 841 O O . ARG A 1 112 ? -36.402 -0.419 50.427 1.00 82.69 112 ARG A O 1
ATOM 848 N N . ALA A 1 113 ? -35.909 -1.993 48.892 1.00 74.81 113 ALA A N 1
ATOM 849 C CA . ALA A 1 113 ? -36.757 -3.040 49.462 1.00 74.81 113 ALA A CA 1
ATOM 850 C C . ALA A 1 113 ? -36.355 -3.391 50.910 1.00 74.81 113 ALA A C 1
ATOM 852 O O . ALA A 1 113 ? -37.208 -3.464 51.795 1.00 74.81 113 ALA A O 1
ATOM 853 N N . LYS A 1 114 ? -35.048 -3.513 51.195 1.00 77.31 114 LYS A N 1
ATOM 854 C CA . LYS A 1 114 ? -34.544 -3.743 52.564 1.00 77.31 114 LYS A CA 1
ATOM 855 C C . LYS A 1 114 ? -34.851 -2.586 53.513 1.00 77.31 114 LYS A C 1
ATOM 857 O O . LYS A 1 114 ? -35.235 -2.819 54.658 1.00 77.31 114 LYS A O 1
ATOM 862 N N . SER A 1 115 ? -34.685 -1.344 53.062 1.00 80.44 115 SER A N 1
ATOM 863 C CA . SER A 1 115 ? -34.976 -0.163 53.879 1.00 80.44 115 SER A CA 1
ATOM 864 C C . SER A 1 115 ? -36.464 -0.039 54.215 1.00 80.44 115 SER A C 1
ATOM 866 O O . SER A 1 115 ? -36.778 0.316 55.350 1.00 80.44 115 SER A O 1
ATOM 868 N N . ALA A 1 116 ? -37.360 -0.381 53.281 1.00 71.31 116 ALA A N 1
ATOM 869 C CA . ALA A 1 116 ? -38.807 -0.407 53.512 1.00 71.31 116 ALA A CA 1
ATOM 870 C C . ALA A 1 116 ? -39.230 -1.492 54.525 1.00 71.31 116 ALA A C 1
ATOM 872 O O . ALA A 1 116 ? -40.106 -1.255 55.352 1.00 71.31 116 ALA A O 1
ATOM 873 N N . SER A 1 117 ? -38.561 -2.649 54.524 1.00 66.25 117 SER A N 1
ATOM 874 C CA . SER A 1 117 ? -38.787 -3.729 55.500 1.00 66.25 117 SER A CA 1
ATOM 875 C C . SER A 1 117 ? -38.335 -3.355 56.927 1.00 66.25 117 SER A C 1
ATOM 877 O O . SER A 1 117 ? -39.001 -3.682 57.908 1.00 66.25 117 SER A O 1
ATOM 879 N N . GLY A 1 118 ? -37.234 -2.605 57.064 1.00 57.34 118 GLY A N 1
ATOM 880 C CA . GLY A 1 118 ? -36.652 -2.241 58.363 1.00 57.34 118 GLY A CA 1
ATOM 881 C C . GLY A 1 118 ? -37.343 -1.101 59.124 1.00 57.34 118 GLY A C 1
ATOM 882 O O . GLY A 1 118 ? -36.995 -0.856 60.276 1.00 57.34 118 GLY A O 1
ATOM 883 N N . THR A 1 119 ? -38.300 -0.384 58.521 1.00 57.75 119 THR A N 1
ATOM 884 C CA . THR A 1 119 ? -38.912 0.810 59.144 1.00 57.75 119 THR A CA 1
ATOM 885 C C . THR A 1 119 ? -40.189 0.539 59.955 1.00 57.75 119 THR A C 1
ATOM 887 O O . THR A 1 119 ? -40.662 1.446 60.633 1.00 57.75 119 THR A O 1
ATOM 890 N N . ASN A 1 120 ? -40.712 -0.695 59.978 1.00 54.78 120 ASN A N 1
ATOM 891 C CA . ASN A 1 120 ? -41.948 -1.047 60.704 1.00 54.78 120 ASN A CA 1
ATOM 892 C C . ASN A 1 120 ? -41.734 -1.674 62.100 1.00 54.78 120 ASN A C 1
ATOM 894 O O . ASN A 1 120 ? -42.696 -2.082 62.744 1.00 54.78 120 ASN A O 1
ATOM 898 N N . SER A 1 121 ? -40.503 -1.744 62.620 1.00 54.62 121 SER A N 1
ATOM 899 C CA . SER A 1 121 ? -40.210 -2.428 63.895 1.00 54.62 121 SER A CA 1
ATOM 900 C C . SER A 1 121 ? -40.297 -1.542 65.149 1.00 54.62 121 SER A C 1
ATOM 902 O O . SER A 1 121 ? -39.725 -1.888 66.183 1.00 54.62 121 SER A O 1
ATOM 904 N N . GLY A 1 122 ? -40.955 -0.382 65.082 1.00 51.75 122 GLY A N 1
ATOM 905 C CA . GLY A 1 122 ? -40.881 0.619 66.146 1.00 51.75 122 GLY A CA 1
ATOM 906 C C . GLY A 1 122 ? -42.152 1.425 66.367 1.00 51.75 122 GLY A C 1
ATOM 907 O O . GLY A 1 122 ? -42.090 2.636 66.227 1.00 51.75 122 GLY A O 1
ATOM 908 N N . SER A 1 123 ? -43.277 0.786 66.712 1.00 53.41 123 SER A N 1
ATOM 909 C CA . SER A 1 123 ? -44.180 1.232 67.795 1.00 53.41 123 SER A CA 1
ATOM 910 C C . SER A 1 123 ? -45.451 0.373 67.874 1.00 53.41 123 SER A C 1
ATOM 912 O O . SER A 1 123 ? -46.123 0.173 66.871 1.00 53.41 123 SER A O 1
ATOM 914 N N . ALA A 1 124 ? -45.776 -0.014 69.112 1.00 48.22 124 ALA A N 1
ATOM 915 C CA . ALA A 1 124 ? -47.059 -0.475 69.654 1.00 48.22 124 ALA A CA 1
ATOM 916 C C . ALA A 1 124 ? -47.659 -1.796 69.130 1.00 48.22 124 ALA A C 1
ATOM 918 O O . ALA A 1 124 ? -47.851 -2.020 67.943 1.00 48.22 124 ALA A O 1
ATOM 919 N N . GLY A 1 125 ? -47.942 -2.691 70.078 1.00 54.91 125 GLY A N 1
ATOM 920 C CA . GLY A 1 125 ? -48.324 -4.070 69.821 1.00 54.91 125 GLY A CA 1
ATOM 921 C C . GLY A 1 125 ? -49.719 -4.250 69.238 1.00 54.91 125 GLY A C 1
ATOM 922 O O . GLY A 1 125 ? -50.668 -3.620 69.680 1.00 54.91 125 GLY A O 1
ATOM 923 N N . ASP A 1 126 ? -49.817 -5.203 68.320 1.00 51.25 126 ASP A N 1
ATOM 924 C CA . ASP A 1 126 ? -50.998 -6.033 68.130 1.00 51.25 126 ASP A CA 1
ATOM 925 C C . ASP A 1 126 ? -50.549 -7.374 67.530 1.00 51.25 126 ASP A C 1
ATOM 927 O O . ASP A 1 126 ? -49.942 -7.449 66.463 1.00 51.25 126 ASP A O 1
ATOM 931 N N . GLN A 1 127 ? -50.787 -8.455 68.274 1.00 53.97 127 GLN A N 1
ATOM 932 C CA . GLN A 1 127 ? -50.514 -9.831 67.861 1.00 53.97 127 GLN A CA 1
ATOM 933 C C . GLN A 1 127 ? -51.633 -10.314 66.936 1.00 53.97 127 GLN A C 1
ATOM 935 O O . GLN A 1 127 ? -52.542 -11.021 67.360 1.00 53.97 127 GLN A O 1
ATOM 940 N N . SER A 1 128 ? -51.603 -9.945 65.660 1.00 58.06 128 SER A N 1
ATOM 941 C CA . SER A 1 128 ? -52.409 -10.643 64.656 1.00 58.06 128 SER A CA 1
ATOM 942 C C . SER A 1 128 ? -51.808 -10.495 63.259 1.00 58.06 128 SER A C 1
ATOM 944 O O . SER A 1 128 ? -51.364 -9.426 62.869 1.00 58.06 128 SER A O 1
ATOM 946 N N . THR A 1 129 ? -51.806 -11.602 62.507 1.00 55.12 129 THR A N 1
ATOM 947 C CA . THR A 1 129 ? -51.405 -11.763 61.089 1.00 55.12 129 THR A CA 1
ATOM 948 C C . THR A 1 129 ? -49.910 -11.913 60.753 1.00 55.12 129 THR A C 1
ATOM 950 O O . THR A 1 129 ? -49.309 -11.123 60.035 1.00 55.12 129 THR A O 1
ATOM 953 N N . ALA A 1 130 ? -49.347 -13.067 61.129 1.00 52.34 130 ALA A N 1
ATOM 954 C CA . ALA A 1 130 ? -48.068 -13.605 60.634 1.00 52.34 130 ALA A CA 1
ATOM 955 C C . ALA A 1 130 ? -48.068 -14.022 59.136 1.00 52.34 130 ALA A C 1
ATOM 957 O O . ALA A 1 130 ? -47.127 -14.651 58.662 1.00 52.34 130 ALA A O 1
ATOM 958 N N . SER A 1 131 ? -49.116 -13.704 58.371 1.00 55.59 131 SER A N 1
ATOM 959 C CA . SER A 1 131 ? -49.273 -14.109 56.965 1.00 55.59 131 SER A CA 1
ATOM 960 C C . SER A 1 131 ? -48.709 -13.106 55.950 1.00 55.59 131 SER A C 1
ATOM 962 O O . SER A 1 131 ? -48.602 -13.443 54.776 1.00 55.59 131 SER A O 1
ATOM 964 N N . SER A 1 132 ? -48.314 -11.899 56.375 1.00 52.78 132 SER A N 1
ATOM 965 C CA . SER A 1 132 ? -47.735 -10.877 55.481 1.00 52.78 132 SER A CA 1
ATOM 966 C C . SER A 1 132 ? -46.209 -10.961 55.345 1.00 52.78 132 SER A C 1
ATOM 968 O O . SER A 1 132 ? -45.634 -10.290 54.497 1.00 52.78 132 SER A O 1
ATOM 970 N N . GLN A 1 133 ? -45.543 -11.778 56.164 1.00 52.88 133 GLN A N 1
ATOM 971 C CA . GLN A 1 133 ? -44.082 -11.775 56.292 1.00 52.88 133 GLN A CA 1
ATOM 972 C C . GLN A 1 133 ? -43.367 -12.628 55.228 1.00 52.88 133 GLN A C 1
ATOM 974 O O . GLN A 1 133 ? -42.181 -12.451 54.994 1.00 52.88 133 GLN A O 1
ATOM 979 N N . HIS A 1 134 ? -44.085 -13.511 54.524 1.00 54.19 134 HIS A N 1
ATOM 980 C CA . HIS A 1 134 ? -43.507 -14.343 53.459 1.00 54.19 134 HIS A CA 1
ATOM 981 C C . HIS A 1 134 ? -43.437 -13.667 52.083 1.00 54.19 134 HIS A C 1
ATOM 983 O O . HIS A 1 134 ? -42.597 -14.046 51.275 1.00 54.19 134 HIS A O 1
ATOM 989 N N . SER A 1 135 ? -44.294 -12.680 51.806 1.00 55.47 135 SER A N 1
ATOM 990 C CA . SER A 1 135 ? -44.329 -11.974 50.513 1.00 55.47 135 SER A CA 1
ATOM 991 C C . SER A 1 135 ? -43.018 -11.232 50.233 1.00 55.47 135 SER A C 1
ATOM 993 O O . SER A 1 135 ? -42.440 -11.354 49.152 1.00 55.47 135 SER A O 1
ATOM 995 N N . ASP A 1 136 ? -42.518 -10.513 51.235 1.00 53.88 136 ASP A N 1
ATOM 996 C CA . ASP A 1 136 ? -41.365 -9.625 51.075 1.00 53.88 136 ASP A CA 1
ATOM 997 C C . ASP A 1 136 ? -40.033 -10.394 51.114 1.00 53.88 136 ASP A C 1
ATOM 999 O O . ASP A 1 136 ? -39.089 -10.045 50.401 1.00 53.88 136 ASP A O 1
ATOM 1003 N N . ASP A 1 137 ? -39.981 -11.503 51.861 1.00 56.56 137 ASP A N 1
ATOM 1004 C CA . ASP A 1 137 ? -38.826 -12.407 51.897 1.00 56.56 137 ASP A CA 1
ATOM 1005 C C . ASP A 1 137 ? -38.616 -13.127 50.552 1.00 56.56 137 ASP A C 1
ATOM 1007 O O . ASP A 1 137 ? -37.475 -13.311 50.123 1.00 56.56 137 ASP A O 1
ATOM 1011 N N . ILE A 1 138 ? -39.692 -13.478 49.834 1.00 59.25 138 ILE A N 1
ATOM 1012 C CA . ILE A 1 138 ? -39.601 -14.097 48.499 1.00 59.25 138 ILE A CA 1
ATOM 1013 C C . ILE A 1 138 ? -39.037 -13.100 47.470 1.00 59.25 138 ILE A C 1
ATOM 1015 O O . ILE A 1 138 ? -38.162 -13.468 46.684 1.00 59.25 138 ILE A O 1
ATOM 1019 N N . GLY A 1 139 ? -39.454 -11.829 47.515 1.00 58.84 139 GLY A N 1
ATOM 1020 C CA . GLY A 1 139 ? -38.919 -10.780 46.634 1.00 58.84 139 GLY A CA 1
ATOM 1021 C C . GLY A 1 139 ? -37.438 -10.461 46.885 1.00 58.84 139 GLY A C 1
ATOM 1022 O O . GLY A 1 139 ? -36.682 -10.204 45.947 1.00 58.84 139 GLY A O 1
ATOM 1023 N N . ALA A 1 140 ? -36.983 -10.534 48.141 1.00 63.00 140 ALA A N 1
ATOM 1024 C CA . ALA A 1 140 ? -35.574 -10.348 48.490 1.00 63.00 140 ALA A CA 1
ATOM 1025 C C . ALA A 1 140 ? -34.678 -11.512 48.018 1.00 63.00 140 ALA A C 1
ATOM 1027 O O . ALA A 1 140 ? -33.523 -11.286 47.638 1.00 63.00 140 ALA A O 1
ATOM 1028 N N . ILE A 1 141 ? -35.194 -12.746 48.021 1.00 68.06 141 ILE A N 1
ATOM 1029 C CA . ILE A 1 141 ? -34.481 -13.935 47.528 1.00 68.06 141 ILE A CA 1
ATOM 1030 C C . ILE A 1 141 ? -34.325 -13.879 45.999 1.00 68.06 141 ILE A C 1
ATOM 1032 O O . ILE A 1 141 ? -33.210 -14.052 45.503 1.00 68.06 141 ILE A O 1
ATOM 1036 N N . ASP A 1 142 ? -35.388 -13.542 45.265 1.00 75.56 142 ASP A N 1
ATOM 1037 C CA . ASP A 1 142 ? -35.385 -13.440 43.795 1.00 75.56 142 ASP A CA 1
ATOM 1038 C C . ASP A 1 142 ? -34.426 -12.348 43.284 1.00 75.56 142 ASP A C 1
ATOM 1040 O O . ASP A 1 142 ? -33.605 -12.553 42.383 1.00 75.56 142 ASP A O 1
ATOM 1044 N N . ALA A 1 143 ? -34.409 -11.195 43.956 1.00 72.75 143 ALA A N 1
ATOM 1045 C CA . ALA A 1 143 ? -33.483 -10.121 43.620 1.00 72.75 143 ALA A CA 1
ATOM 1046 C C . ALA A 1 143 ? -32.017 -10.463 43.963 1.00 72.75 143 ALA A C 1
ATOM 1048 O O . ALA A 1 143 ? -31.095 -10.032 43.268 1.00 72.75 143 ALA A O 1
ATOM 1049 N N . THR A 1 144 ? -31.775 -11.283 44.993 1.00 78.56 144 THR A N 1
ATOM 1050 C CA . THR A 1 144 ? -30.424 -11.775 45.321 1.00 78.56 144 THR A CA 1
ATOM 1051 C C . THR A 1 144 ? -29.924 -12.776 44.274 1.00 78.56 144 THR A C 1
ATOM 1053 O O . THR A 1 144 ? -28.749 -12.737 43.897 1.00 78.56 144 THR A O 1
ATOM 1056 N N . GLN A 1 145 ? -30.809 -13.627 43.751 1.00 84.38 145 GLN A N 1
ATOM 1057 C CA . GLN A 1 145 ? -30.503 -14.540 42.650 1.00 84.38 145 GLN A CA 1
ATOM 1058 C C . GLN A 1 145 ? -30.210 -13.771 41.352 1.00 84.38 145 GLN A C 1
ATOM 1060 O O . GLN A 1 145 ? -29.180 -14.006 40.720 1.00 84.38 145 GLN A O 1
ATOM 1065 N N . THR A 1 146 ? -31.015 -12.750 41.046 1.00 82.44 146 THR A N 1
ATOM 1066 C CA . THR A 1 146 ? -30.797 -11.842 39.907 1.00 82.44 146 THR A CA 1
ATOM 1067 C C . THR A 1 146 ? -29.447 -11.111 39.999 1.00 82.44 146 THR A C 1
ATOM 1069 O O . THR A 1 146 ? -28.735 -10.974 39.004 1.00 82.44 146 THR A O 1
ATOM 1072 N N . ILE A 1 147 ? -29.029 -10.679 41.197 1.00 81.12 147 ILE A N 1
ATOM 1073 C CA . ILE A 1 147 ? -27.699 -10.080 41.419 1.00 81.12 147 ILE A CA 1
ATOM 1074 C C . ILE A 1 147 ? -26.580 -11.083 41.122 1.00 81.12 147 ILE A C 1
ATOM 1076 O O . ILE A 1 147 ? -25.581 -10.712 40.505 1.00 81.12 147 ILE A O 1
ATOM 1080 N N . HIS A 1 148 ? -26.723 -12.339 41.552 1.00 82.62 148 HIS A N 1
ATOM 1081 C CA . HIS A 1 148 ? -25.739 -13.385 41.268 1.00 82.62 148 HIS A CA 1
ATOM 1082 C C . HIS A 1 148 ? -25.635 -13.694 39.770 1.00 82.62 148 HIS A C 1
ATOM 1084 O O . HIS A 1 148 ? -24.521 -13.820 39.257 1.00 82.62 148 HIS A O 1
ATOM 1090 N N . GLU A 1 149 ? -26.762 -13.748 39.062 1.00 87.50 149 GLU A N 1
ATOM 1091 C CA . GLU A 1 149 ? -26.808 -13.950 37.610 1.00 87.50 149 GLU A CA 1
ATOM 1092 C C . GLU A 1 149 ? -26.167 -12.784 36.849 1.00 87.50 149 GLU A C 1
ATOM 1094 O O . GLU A 1 149 ? -25.311 -13.006 35.991 1.00 87.50 149 GLU A O 1
ATOM 1099 N N . LEU A 1 150 ? -26.482 -11.537 37.215 1.00 83.31 150 LEU A N 1
ATOM 1100 C CA . LEU A 1 150 ? -25.852 -10.350 36.625 1.00 83.31 150 LEU A CA 1
ATOM 1101 C C . LEU A 1 150 ? -24.343 -10.300 36.888 1.00 83.31 150 LEU A C 1
ATOM 1103 O O . LEU A 1 150 ? -23.580 -9.856 36.030 1.00 83.31 150 LEU A O 1
ATOM 1107 N N . ARG A 1 151 ? -23.892 -10.776 38.053 1.00 86.19 151 ARG A N 1
ATOM 1108 C CA . ARG A 1 151 ? -22.466 -10.857 38.394 1.00 86.19 151 ARG A CA 1
ATOM 1109 C C . ARG A 1 151 ? -21.743 -11.894 37.537 1.00 86.19 151 ARG A C 1
ATOM 1111 O O . ARG A 1 151 ? -20.684 -11.597 36.998 1.00 86.19 151 ARG A O 1
ATOM 1118 N N . ALA A 1 152 ? -22.355 -13.061 37.336 1.00 87.75 152 ALA A N 1
ATOM 1119 C CA . ALA A 1 152 ? -21.832 -14.081 36.432 1.00 87.75 152 ALA A CA 1
ATOM 1120 C C . ALA A 1 152 ? -21.770 -13.580 34.975 1.00 87.75 152 ALA A C 1
ATOM 1122 O O . ALA A 1 152 ? -20.771 -13.804 34.292 1.00 87.75 152 ALA A O 1
ATOM 1123 N N . GLN A 1 153 ? -22.794 -12.850 34.513 1.00 83.06 153 GLN A N 1
ATOM 1124 C CA . GLN A 1 153 ? -22.811 -12.233 33.180 1.00 83.06 153 GLN A CA 1
ATOM 1125 C C . GLN A 1 153 ? -21.736 -11.147 33.024 1.00 83.06 153 GLN A C 1
ATOM 1127 O O . GLN A 1 153 ? -21.088 -11.080 31.980 1.00 83.06 153 GLN A O 1
ATOM 1132 N N . LEU A 1 154 ? -21.507 -10.327 34.055 1.00 81.75 154 LEU A N 1
ATOM 1133 C CA . LEU A 1 154 ? -20.431 -9.331 34.081 1.00 81.75 154 LEU A CA 1
ATOM 1134 C C . LEU A 1 154 ? -19.048 -9.982 33.996 1.00 81.75 154 LEU A C 1
ATOM 1136 O O . LEU A 1 154 ? -18.227 -9.547 33.192 1.00 81.75 154 LEU A O 1
ATOM 1140 N N . ASP A 1 155 ? -18.807 -11.036 34.776 1.00 85.69 155 ASP A N 1
ATOM 1141 C CA . ASP A 1 155 ? -17.526 -11.746 34.781 1.00 85.69 155 ASP A CA 1
ATOM 1142 C C . ASP A 1 155 ? -17.252 -12.449 33.439 1.00 85.69 155 ASP A C 1
ATOM 1144 O O . ASP A 1 155 ? -16.109 -12.491 32.976 1.00 85.69 155 ASP A O 1
ATOM 1148 N N . GLU A 1 156 ? -18.288 -12.996 32.797 1.00 89.12 156 GLU A N 1
ATOM 1149 C CA . GLU A 1 156 ? -18.190 -13.601 31.463 1.00 89.12 156 GLU A CA 1
ATOM 1150 C C . GLU A 1 156 ? -17.906 -12.548 30.385 1.00 89.12 156 GLU A C 1
ATOM 1152 O O . GLU A 1 156 ? -16.984 -12.710 29.586 1.00 89.12 156 GLU A O 1
ATOM 1157 N N . GLN A 1 157 ? -18.628 -11.425 30.406 1.00 79.75 157 GLN A N 1
ATOM 1158 C CA . GLN A 1 157 ? -18.426 -10.324 29.460 1.00 79.75 157 GLN A CA 1
ATOM 1159 C C . GLN A 1 157 ? -17.075 -9.631 29.651 1.00 79.75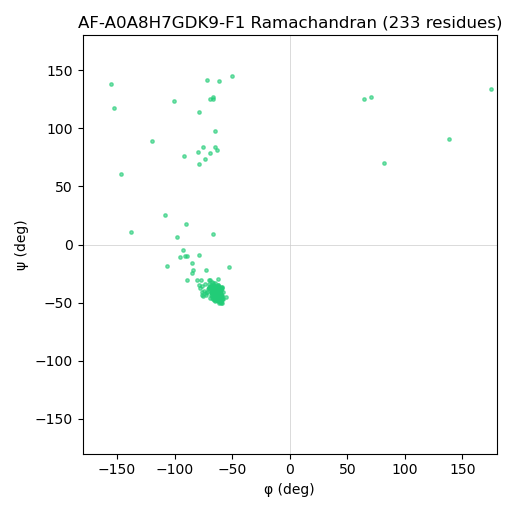 157 GLN A C 1
ATOM 1161 O O . GLN A 1 157 ? -16.444 -9.217 28.681 1.00 79.75 157 GLN A O 1
ATOM 1166 N N . GLU A 1 158 ? -16.563 -9.551 30.880 1.00 87.19 158 GLU A N 1
ATOM 1167 C CA . GLU A 1 158 ? -15.226 -9.019 31.129 1.00 87.19 158 GLU A CA 1
ATOM 1168 C C . GLU A 1 158 ? -14.125 -9.966 30.620 1.00 87.19 158 GLU A C 1
ATOM 1170 O O . GLU A 1 158 ? -13.114 -9.505 30.080 1.00 87.19 158 GLU A O 1
ATOM 1175 N N . ARG A 1 159 ? -14.322 -11.288 30.730 1.00 85.75 159 ARG A N 1
ATOM 1176 C CA . ARG A 1 159 ? -13.426 -12.284 30.121 1.00 85.75 159 ARG A CA 1
ATOM 1177 C C . ARG A 1 159 ? -13.473 -12.226 28.593 1.00 85.75 159 ARG A C 1
ATOM 1179 O O . ARG A 1 159 ? -12.412 -12.179 27.971 1.00 85.75 159 ARG A O 1
ATOM 1186 N N . ALA A 1 160 ? -14.665 -12.145 28.004 1.00 80.38 160 ALA A N 1
ATOM 1187 C CA . ALA A 1 160 ? -14.848 -11.984 26.563 1.00 80.38 160 ALA A CA 1
ATOM 1188 C C . ALA A 1 160 ? -14.206 -10.684 26.049 1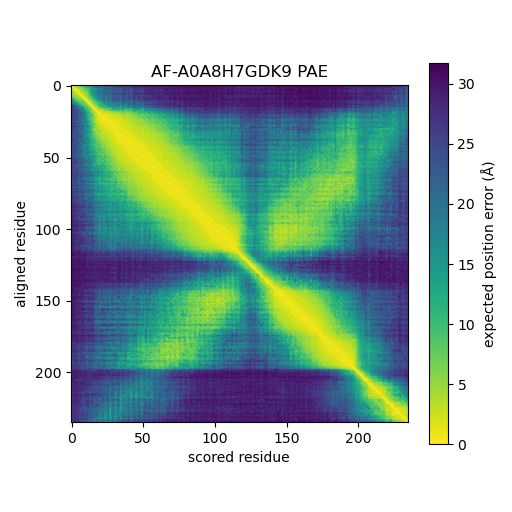.00 80.38 160 ALA A C 1
ATOM 1190 O O . ALA A 1 160 ? -13.487 -10.702 25.051 1.00 80.38 160 ALA A O 1
ATOM 1191 N N . ARG A 1 161 ? -14.361 -9.573 26.782 1.00 83.38 161 ARG A N 1
ATOM 1192 C CA . ARG A 1 161 ? -13.696 -8.301 26.475 1.00 83.38 161 ARG A CA 1
ATOM 1193 C C . ARG A 1 161 ? -12.174 -8.441 26.487 1.00 83.38 161 ARG A C 1
ATOM 1195 O O . ARG A 1 161 ? -11.533 -7.988 25.547 1.00 83.38 161 ARG A O 1
ATOM 1202 N N . LYS A 1 162 ? -11.583 -9.047 27.524 1.00 85.88 162 LYS A N 1
ATOM 1203 C CA . LYS A 1 162 ? -10.119 -9.233 27.608 1.00 85.88 162 LYS A CA 1
ATOM 1204 C C . LYS A 1 162 ? -9.588 -10.107 26.468 1.00 85.88 162 LYS A C 1
ATOM 1206 O O . LYS A 1 162 ? -8.505 -9.837 25.957 1.00 85.88 162 LYS A O 1
ATOM 1211 N N . ALA A 1 163 ? -10.346 -11.124 26.053 1.00 83.50 163 ALA A N 1
ATOM 1212 C CA . ALA A 1 163 ? -10.007 -11.938 24.889 1.00 83.50 163 ALA A CA 1
ATOM 1213 C C . ALA A 1 163 ? -10.053 -11.118 23.586 1.00 83.50 163 ALA A C 1
ATOM 1215 O O . ALA A 1 163 ? -9.084 -11.139 22.831 1.00 83.50 163 ALA A O 1
ATOM 1216 N N . ALA A 1 1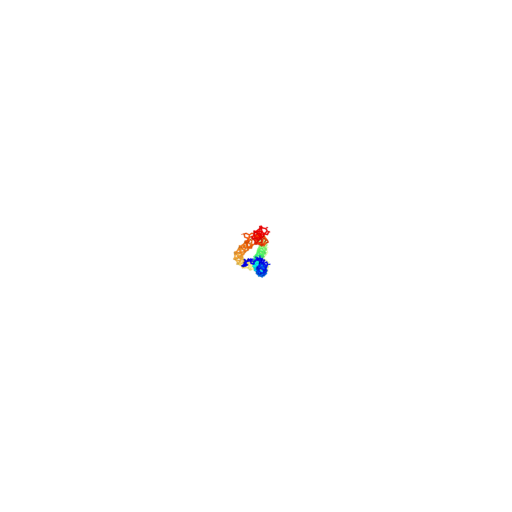64 ? -11.113 -10.330 23.376 1.00 73.25 164 ALA A N 1
ATOM 1217 C CA . ALA A 1 164 ? -11.249 -9.449 22.214 1.00 73.25 164 ALA A CA 1
ATOM 1218 C C . ALA A 1 164 ? -10.187 -8.332 22.181 1.00 73.25 164 ALA A C 1
ATOM 1220 O O . ALA A 1 164 ? -9.680 -7.985 21.119 1.00 73.25 164 ALA A O 1
ATOM 1221 N N . GLU A 1 165 ? -9.809 -7.787 23.340 1.00 80.00 165 GLU A N 1
ATOM 1222 C CA . GLU A 1 165 ? -8.735 -6.795 23.477 1.00 80.00 165 GLU A CA 1
ATOM 1223 C C . GLU A 1 165 ? -7.375 -7.385 23.084 1.00 80.00 165 GLU A C 1
ATOM 1225 O O . GLU A 1 165 ? -6.619 -6.769 22.332 1.00 80.00 165 GLU A O 1
ATOM 1230 N N . LYS A 1 166 ? -7.094 -8.615 23.528 1.00 85.94 166 LYS A N 1
ATOM 1231 C CA . LYS A 1 166 ? -5.876 -9.337 23.157 1.00 85.94 166 LYS A CA 1
ATOM 1232 C C . LYS A 1 166 ? -5.832 -9.643 21.656 1.00 85.94 166 LYS A C 1
ATOM 1234 O O . LYS A 1 166 ? -4.815 -9.396 21.016 1.00 85.94 166 LYS A O 1
ATOM 1239 N N . GLU A 1 167 ? -6.935 -10.129 21.090 1.00 77.06 167 GLU A N 1
ATOM 1240 C CA . GLU A 1 167 ? -7.053 -10.408 19.653 1.00 77.06 167 GLU A CA 1
ATOM 1241 C C . GLU A 1 167 ? -6.888 -9.130 18.816 1.00 77.06 167 GLU A C 1
ATOM 1243 O O . GLU A 1 167 ? -6.171 -9.126 17.815 1.00 77.06 167 GLU A O 1
ATOM 1248 N N . ARG A 1 168 ? -7.465 -8.006 19.262 1.00 76.56 168 ARG A N 1
ATOM 1249 C CA . ARG A 1 168 ? -7.246 -6.687 18.654 1.00 76.56 168 ARG A CA 1
ATOM 1250 C C . ARG A 1 168 ? -5.771 -6.310 18.659 1.00 76.56 168 ARG A C 1
ATOM 1252 O O . ARG A 1 168 ? -5.282 -5.826 17.643 1.00 76.56 168 ARG A O 1
ATOM 1259 N N . ASP A 1 169 ? -5.071 -6.475 19.776 1.00 78.94 169 ASP A N 1
ATOM 1260 C CA . ASP A 1 169 ? -3.661 -6.091 19.873 1.00 78.94 169 ASP A CA 1
ATOM 1261 C C . ASP A 1 169 ? -2.764 -6.944 18.975 1.00 78.94 169 ASP A C 1
ATOM 1263 O O . ASP A 1 169 ? -1.877 -6.405 18.310 1.00 78.94 169 ASP A O 1
ATOM 1267 N N . GLU A 1 170 ? -3.049 -8.241 18.874 1.00 85.06 170 GLU A N 1
ATOM 1268 C CA . GLU A 1 170 ? -2.376 -9.150 17.944 1.00 85.06 170 GLU A CA 1
ATOM 1269 C C . GLU A 1 170 ? -2.651 -8.758 16.480 1.00 85.06 170 GLU A C 1
ATOM 1271 O O . GLU A 1 170 ? -1.716 -8.596 15.690 1.00 85.06 170 GLU A O 1
ATOM 1276 N N . LEU A 1 171 ? -3.914 -8.504 16.119 1.00 76.19 171 LEU A N 1
ATOM 1277 C CA . LEU A 1 171 ? -4.293 -8.038 14.780 1.00 76.19 171 LEU A CA 1
ATOM 1278 C C . LEU A 1 171 ? -3.693 -6.669 14.453 1.00 76.19 171 LEU A C 1
ATOM 1280 O O . LEU A 1 171 ? -3.262 -6.440 13.326 1.00 76.19 171 LEU A O 1
ATOM 1284 N N . LYS A 1 172 ? -3.627 -5.762 15.429 1.00 77.50 172 LYS A N 1
ATOM 1285 C CA . LYS A 1 172 ? -3.040 -4.430 15.280 1.00 77.50 172 LYS A CA 1
ATOM 1286 C C . LYS A 1 172 ? -1.538 -4.511 15.061 1.00 77.50 172 LYS A C 1
ATOM 1288 O O . LYS A 1 172 ? -1.036 -3.825 14.177 1.00 77.50 172 LYS A O 1
ATOM 1293 N N . ALA A 1 173 ? -0.826 -5.339 15.821 1.00 78.50 173 ALA A N 1
ATOM 1294 C CA . ALA A 1 173 ? 0.605 -5.543 15.628 1.00 78.50 173 ALA A CA 1
ATOM 1295 C C . ALA A 1 173 ? 0.903 -6.122 14.234 1.00 7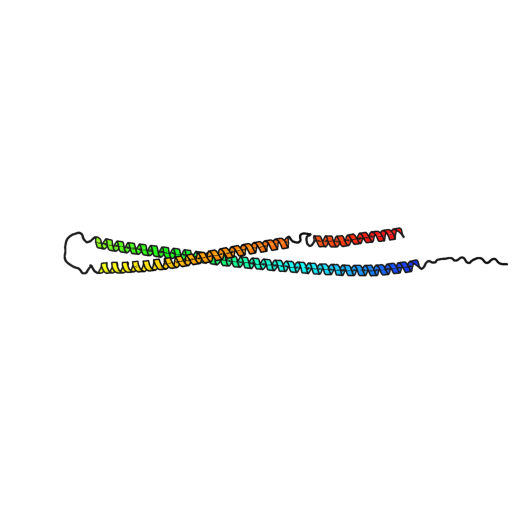8.50 173 ALA A C 1
ATOM 1297 O O . ALA A 1 173 ? 1.758 -5.589 13.524 1.00 78.50 173 ALA A O 1
ATOM 1298 N N . ASN A 1 174 ? 0.143 -7.138 13.811 1.00 78.94 174 ASN A N 1
ATOM 1299 C CA . ASN A 1 174 ? 0.296 -7.757 12.493 1.00 78.94 174 ASN A CA 1
ATOM 1300 C C . ASN A 1 174 ? -0.043 -6.778 11.360 1.00 78.94 174 ASN A C 1
ATOM 1302 O O . ASN A 1 174 ? 0.763 -6.588 10.453 1.00 78.94 174 ASN A O 1
ATOM 1306 N N . ALA A 1 175 ? -1.179 -6.078 11.448 1.00 72.12 175 ALA A N 1
ATOM 1307 C CA . ALA A 1 175 ? -1.599 -5.112 10.437 1.00 72.12 175 ALA A CA 1
ATOM 1308 C C . ALA A 1 175 ? -0.637 -3.918 10.339 1.00 72.12 175 ALA A C 1
ATOM 1310 O O . ALA A 1 175 ? -0.310 -3.488 9.238 1.00 72.12 175 ALA A O 1
ATOM 1311 N N . ILE A 1 176 ? -0.131 -3.392 11.463 1.00 76.75 176 ILE A N 1
ATOM 1312 C CA . ILE A 1 176 ? 0.863 -2.306 11.452 1.00 76.75 176 ILE A CA 1
ATOM 1313 C C . ILE A 1 176 ? 2.166 -2.774 10.795 1.00 76.75 176 ILE A C 1
ATOM 1315 O O . ILE A 1 176 ? 2.725 -2.038 9.980 1.00 76.75 176 ILE A O 1
ATOM 1319 N N . GLY A 1 177 ? 2.635 -3.984 11.118 1.00 76.81 177 GLY A N 1
ATOM 1320 C CA . GLY A 1 177 ? 3.826 -4.571 10.501 1.00 76.81 177 GLY A CA 1
ATOM 1321 C C . GLY A 1 177 ? 3.668 -4.759 8.990 1.00 76.81 177 GLY A C 1
ATOM 1322 O O . GLY A 1 177 ? 4.531 -4.334 8.222 1.00 76.81 177 GLY A O 1
ATOM 1323 N N . GLU A 1 178 ? 2.536 -5.315 8.553 1.00 76.56 178 GLU A N 1
ATOM 1324 C CA . GLU A 1 178 ? 2.213 -5.502 7.134 1.00 76.56 178 GLU A CA 1
ATOM 1325 C C . GLU A 1 178 ? 2.099 -4.166 6.389 1.00 76.56 178 GLU A C 1
ATOM 1327 O O . GLU A 1 178 ? 2.686 -4.003 5.319 1.00 76.56 178 GLU A O 1
ATOM 1332 N N . ILE A 1 179 ? 1.410 -3.173 6.962 1.00 71.31 179 ILE A N 1
ATOM 1333 C CA . ILE A 1 179 ? 1.279 -1.836 6.367 1.00 71.31 179 ILE A CA 1
ATOM 1334 C C . ILE A 1 179 ? 2.648 -1.158 6.249 1.00 71.31 179 ILE A C 1
ATOM 1336 O O . ILE A 1 179 ? 2.927 -0.528 5.226 1.00 71.31 179 ILE A O 1
ATOM 1340 N N . ALA A 1 180 ? 3.510 -1.273 7.263 1.00 76.31 180 ALA A N 1
ATOM 1341 C CA . ALA A 1 180 ? 4.855 -0.707 7.223 1.00 76.31 180 ALA A CA 1
ATOM 1342 C C . ALA A 1 180 ? 5.700 -1.349 6.111 1.00 76.31 180 ALA A C 1
ATOM 1344 O O . ALA A 1 180 ? 6.259 -0.628 5.282 1.00 76.31 180 ALA A O 1
ATOM 1345 N N . ALA A 1 181 ? 5.705 -2.683 6.025 1.00 79.75 181 ALA A N 1
ATOM 1346 C CA . ALA A 1 181 ? 6.422 -3.419 4.985 1.00 79.75 181 ALA A CA 1
ATOM 1347 C C . ALA A 1 181 ? 5.903 -3.090 3.572 1.00 79.75 181 ALA A C 1
ATOM 1349 O O . ALA A 1 181 ? 6.683 -2.893 2.639 1.00 79.75 181 ALA A O 1
ATOM 1350 N N . LEU A 1 182 ? 4.582 -2.973 3.400 1.00 78.25 182 LEU A N 1
ATOM 1351 C CA . LEU A 1 182 ? 3.973 -2.592 2.123 1.00 78.25 182 LEU A CA 1
ATOM 1352 C C . LEU A 1 182 ? 4.298 -1.145 1.734 1.00 78.25 182 LEU A C 1
ATOM 1354 O O . LEU A 1 182 ? 4.572 -0.882 0.563 1.00 78.25 182 LEU A O 1
ATOM 1358 N N . LYS A 1 183 ? 4.312 -0.206 2.690 1.00 78.56 183 LYS A N 1
ATOM 1359 C CA . LYS A 1 183 ? 4.712 1.191 2.443 1.00 78.56 183 LYS A CA 1
ATOM 1360 C C . LYS A 1 183 ? 6.178 1.294 2.033 1.00 78.56 183 LYS A C 1
ATOM 1362 O O . LYS A 1 183 ? 6.484 2.018 1.087 1.00 78.56 183 LYS A O 1
ATOM 1367 N N . GLU A 1 184 ? 7.060 0.548 2.690 1.00 82.06 184 GLU A N 1
ATOM 1368 C CA . GLU A 1 184 ? 8.475 0.473 2.320 1.00 82.06 184 GLU A CA 1
ATOM 1369 C C . GLU A 1 184 ? 8.651 -0.116 0.914 1.00 82.06 184 GLU A C 1
ATOM 1371 O O . GLU A 1 184 ? 9.349 0.467 0.085 1.00 82.06 184 GLU A O 1
ATOM 1376 N N . LYS A 1 185 ? 7.925 -1.195 0.587 1.00 79.56 185 LYS A N 1
ATOM 1377 C CA . LYS A 1 185 ? 7.915 -1.776 -0.764 1.00 79.56 185 LYS A CA 1
ATOM 1378 C C . LYS A 1 185 ? 7.423 -0.781 -1.819 1.00 79.56 185 LYS A C 1
ATOM 1380 O O . LYS A 1 185 ? 8.012 -0.692 -2.893 1.00 79.56 185 LYS A O 1
ATOM 1385 N N . VAL A 1 186 ? 6.371 -0.009 -1.531 1.00 76.31 186 VAL A N 1
ATOM 1386 C CA . VAL A 1 186 ? 5.882 1.039 -2.444 1.00 76.31 186 VAL A CA 1
ATOM 1387 C C . VAL A 1 186 ? 6.937 2.125 -2.644 1.00 76.31 186 VAL A C 1
ATOM 1389 O O . VAL A 1 186 ? 7.157 2.526 -3.783 1.00 76.31 186 VAL A O 1
ATOM 1392 N N . LEU A 1 187 ? 7.602 2.585 -1.582 1.00 81.75 187 LEU A N 1
ATOM 1393 C CA . LEU A 1 187 ? 8.685 3.570 -1.681 1.00 81.75 187 LEU A CA 1
ATOM 1394 C C . LEU A 1 187 ? 9.865 3.041 -2.505 1.00 81.75 187 LEU A C 1
ATOM 1396 O O . LEU A 1 187 ? 10.376 3.758 -3.364 1.00 81.75 187 LEU A O 1
ATOM 1400 N N . ALA A 1 188 ? 10.263 1.785 -2.297 1.00 80.44 188 ALA A N 1
ATOM 1401 C CA . ALA A 1 188 ? 11.312 1.139 -3.081 1.00 80.44 188 ALA A CA 1
ATOM 1402 C C . ALA A 1 188 ? 10.945 1.091 -4.574 1.00 80.44 188 ALA A C 1
ATOM 1404 O O . ALA A 1 188 ? 11.701 1.590 -5.404 1.00 80.44 188 ALA A O 1
ATOM 1405 N N . LEU A 1 189 ? 9.741 0.614 -4.911 1.00 74.56 189 LEU A N 1
ATOM 1406 C CA . LEU A 1 189 ? 9.251 0.571 -6.294 1.00 74.56 189 LEU A CA 1
ATOM 1407 C C . LEU A 1 189 ? 9.111 1.973 -6.908 1.00 74.56 189 LEU A C 1
ATOM 1409 O O . LEU A 1 189 ? 9.392 2.168 -8.088 1.00 74.56 189 LEU A O 1
ATOM 1413 N N . GLN A 1 190 ? 8.705 2.977 -6.129 1.00 76.81 190 GLN A N 1
ATOM 1414 C CA . GLN A 1 190 ? 8.659 4.368 -6.588 1.00 76.81 190 GLN A CA 1
ATOM 1415 C C . GLN A 1 190 ? 10.054 4.910 -6.904 1.00 76.81 190 GLN A C 1
ATOM 1417 O O . GLN A 1 190 ? 10.221 5.579 -7.925 1.00 76.81 190 GLN A O 1
ATOM 1422 N N . ASN A 1 191 ? 11.049 4.595 -6.074 1.00 79.81 191 ASN A N 1
ATOM 1423 C CA . ASN A 1 191 ? 12.441 4.965 -6.312 1.00 79.81 191 ASN A CA 1
ATOM 1424 C C . ASN A 1 191 ? 13.016 4.236 -7.531 1.00 79.81 191 ASN A C 1
ATOM 1426 O O . ASN A 1 191 ? 13.692 4.866 -8.338 1.00 79.81 191 ASN A O 1
ATOM 1430 N N . GLU A 1 192 ? 12.700 2.953 -7.724 1.00 74.38 192 GLU A N 1
ATOM 1431 C CA . GLU A 1 192 ? 13.067 2.198 -8.928 1.00 74.38 192 GLU A CA 1
ATOM 1432 C C . GLU A 1 192 ? 12.426 2.790 -10.188 1.00 74.38 192 GLU A C 1
ATOM 1434 O O . GLU A 1 192 ? 13.106 2.966 -11.196 1.00 74.38 192 GLU A O 1
ATOM 1439 N N . ILE A 1 193 ? 11.149 3.187 -10.139 1.00 71.69 193 ILE A N 1
ATOM 1440 C CA . ILE A 1 193 ? 10.480 3.883 -11.249 1.00 71.69 193 ILE A CA 1
ATOM 1441 C C . ILE A 1 193 ? 11.131 5.245 -11.504 1.00 71.69 193 ILE A C 1
ATOM 1443 O O . ILE A 1 193 ? 11.356 5.609 -12.659 1.00 71.69 193 ILE A O 1
ATOM 1447 N N . ALA A 1 194 ? 11.433 6.014 -10.458 1.00 74.31 194 ALA A N 1
ATOM 1448 C CA . ALA A 1 194 ? 12.106 7.302 -10.586 1.00 74.31 194 ALA A CA 1
ATOM 1449 C C . ALA A 1 194 ? 13.505 7.133 -11.192 1.00 74.31 194 ALA A C 1
ATOM 1451 O O . ALA A 1 194 ? 13.862 7.877 -12.102 1.00 74.31 194 ALA A O 1
ATOM 1452 N N . ALA A 1 195 ? 14.251 6.111 -10.773 1.00 71.62 195 ALA A N 1
ATOM 1453 C CA . ALA A 1 195 ? 15.552 5.751 -11.320 1.00 71.62 195 ALA A CA 1
ATOM 1454 C C . ALA A 1 195 ? 15.453 5.215 -12.752 1.00 71.62 195 ALA A C 1
ATOM 1456 O O . ALA A 1 195 ? 16.289 5.560 -13.570 1.00 71.62 195 ALA A O 1
ATOM 1457 N N . ALA A 1 196 ? 14.424 4.451 -13.116 1.00 65.38 196 ALA A N 1
ATOM 1458 C CA . ALA A 1 196 ? 14.195 4.015 -14.494 1.00 65.38 196 ALA A CA 1
ATOM 1459 C C . ALA A 1 196 ? 13.756 5.182 -15.399 1.00 65.38 196 ALA A C 1
ATOM 1461 O O . ALA A 1 196 ? 14.051 5.205 -16.597 1.00 65.38 196 ALA A O 1
ATOM 1462 N N . ARG A 1 197 ? 13.056 6.180 -14.847 1.00 65.88 197 ARG A N 1
ATOM 1463 C CA . ARG A 1 197 ? 12.677 7.415 -15.554 1.00 65.88 197 ARG A CA 1
ATOM 1464 C C . ARG A 1 197 ? 13.861 8.367 -15.722 1.00 65.88 197 ARG A C 1
ATOM 1466 O O . ARG A 1 197 ? 14.041 8.887 -16.817 1.00 65.88 197 ARG A O 1
ATOM 1473 N N . ALA A 1 198 ? 14.665 8.561 -14.678 1.00 65.38 198 ALA A N 1
ATOM 1474 C CA . ALA A 1 198 ? 15.866 9.401 -14.686 1.00 65.38 198 ALA A CA 1
ATOM 1475 C C . ALA A 1 198 ? 17.057 8.717 -15.382 1.00 65.38 198 ALA A C 1
ATOM 1477 O O . ALA A 1 198 ? 17.893 9.366 -16.005 1.00 65.38 198 ALA A O 1
ATOM 1478 N N . GLY A 1 199 ? 17.105 7.391 -15.317 1.00 47.84 199 GLY A N 1
ATOM 1479 C CA . GLY A 1 199 ? 18.081 6.504 -15.928 1.00 47.84 199 GLY A CA 1
ATOM 1480 C C . GLY A 1 199 ? 17.807 6.289 -17.411 1.00 47.84 199 GLY A C 1
ATOM 1481 O O . GLY A 1 199 ? 17.438 5.205 -17.851 1.00 47.84 199 GLY A O 1
ATOM 1482 N N . SER A 1 200 ? 18.008 7.346 -18.185 1.00 46.94 200 SER A N 1
ATOM 1483 C CA . SER A 1 200 ? 19.069 7.304 -19.188 1.00 46.94 200 SER A CA 1
ATOM 1484 C C . SER A 1 200 ? 20.019 8.443 -18.811 1.00 46.94 200 SER A C 1
ATOM 1486 O O . SER A 1 200 ? 19.777 9.587 -19.204 1.00 46.94 200 SER A O 1
ATOM 1488 N N . PRO A 1 201 ? 21.032 8.201 -17.956 1.00 42.66 201 PRO A N 1
ATOM 1489 C CA . PRO A 1 201 ? 21.975 9.231 -17.556 1.00 42.66 201 PRO A CA 1
ATOM 1490 C C . PRO A 1 201 ? 22.927 9.445 -18.733 1.00 42.66 201 PRO A C 1
ATOM 1492 O O . PRO A 1 201 ? 23.974 8.818 -18.844 1.00 42.66 201 PRO A O 1
ATOM 1495 N N . GLY A 1 202 ? 22.482 10.274 -19.672 1.00 41.53 202 GLY A N 1
ATOM 1496 C CA . GLY A 1 202 ? 23.146 10.511 -20.944 1.00 41.53 202 GLY A CA 1
ATOM 1497 C C . GLY A 1 202 ? 22.123 10.583 -22.064 1.00 41.53 202 GLY A C 1
ATOM 1498 O O . GLY A 1 202 ? 21.812 9.571 -22.675 1.00 41.53 202 GLY A O 1
ATOM 1499 N N . MET A 1 203 ? 21.656 11.804 -22.330 1.00 41.09 203 MET A N 1
ATOM 1500 C CA . MET A 1 203 ? 20.813 12.204 -23.459 1.00 41.09 203 MET A CA 1
ATOM 1501 C C . MET A 1 203 ? 19.360 11.705 -23.420 1.00 41.09 203 MET A C 1
ATOM 1503 O O . MET A 1 203 ? 19.071 10.515 -23.333 1.00 41.09 203 MET A O 1
ATOM 1507 N N . GLY A 1 204 ? 18.411 12.639 -23.556 1.00 48.47 204 GLY A N 1
ATOM 1508 C CA . GLY A 1 204 ? 17.046 12.281 -23.937 1.00 48.47 204 GLY A CA 1
ATOM 1509 C C . GLY A 1 204 ? 17.085 11.379 -25.174 1.00 48.47 204 GLY A C 1
ATOM 1510 O O . GLY A 1 204 ? 17.948 11.557 -26.037 1.00 48.47 204 GLY A O 1
ATOM 1511 N N . ALA A 1 205 ? 16.168 10.415 -25.262 1.00 49.59 205 ALA A N 1
ATOM 1512 C CA . ALA A 1 205 ? 16.091 9.472 -26.382 1.00 49.59 205 ALA A CA 1
ATOM 1513 C C . ALA A 1 205 ? 16.040 10.170 -27.763 1.00 49.59 205 ALA A C 1
ATOM 1515 O O . ALA A 1 205 ? 16.415 9.569 -28.769 1.00 49.59 205 ALA A O 1
ATOM 1516 N N . ASP A 1 206 ? 15.669 11.453 -27.791 1.00 49.22 206 ASP A N 1
ATOM 1517 C CA . ASP A 1 206 ? 15.677 12.308 -28.980 1.00 49.22 206 ASP A CA 1
ATOM 1518 C C . ASP A 1 206 ? 17.019 13.039 -29.206 1.00 49.22 206 ASP A C 1
ATOM 1520 O O . ASP A 1 206 ? 17.435 13.239 -30.346 1.00 49.22 206 ASP A O 1
ATOM 1524 N N . GLY A 1 207 ? 17.759 13.373 -28.142 1.00 48.69 207 GLY A N 1
ATOM 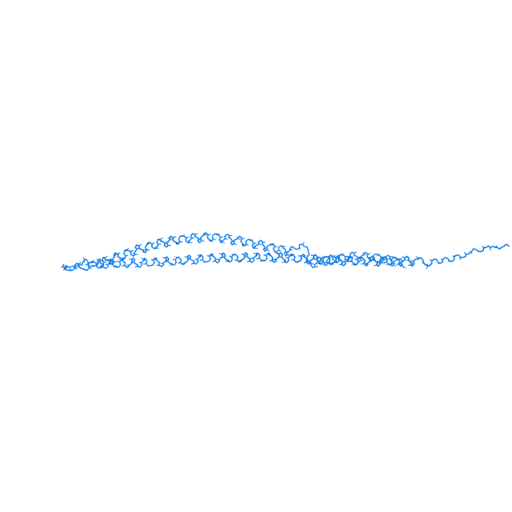1525 C CA . GLY A 1 207 ? 19.046 14.074 -28.219 1.00 48.69 207 GLY A CA 1
ATOM 1526 C C . GLY A 1 207 ? 20.210 13.183 -28.665 1.00 48.69 207 GLY A C 1
ATOM 1527 O O . GLY A 1 207 ? 21.071 13.635 -29.418 1.00 48.69 207 GLY A O 1
ATOM 1528 N N . GLN A 1 208 ? 20.226 11.904 -28.264 1.00 49.12 208 GLN A N 1
ATOM 1529 C CA . GLN A 1 208 ? 21.297 10.968 -28.650 1.00 49.12 208 GLN A CA 1
ATOM 1530 C C . GLN A 1 208 ? 21.146 10.453 -30.075 1.00 49.12 208 GLN A C 1
ATOM 1532 O O . GLN A 1 208 ? 22.132 10.324 -30.792 1.00 49.12 208 GLN A O 1
ATOM 1537 N N . LYS A 1 209 ? 19.907 10.201 -30.512 1.00 54.38 209 LYS A N 1
ATOM 1538 C CA . LYS A 1 209 ? 19.626 9.877 -31.914 1.00 54.38 209 LYS A CA 1
ATOM 1539 C C . LYS A 1 209 ? 20.022 11.033 -32.822 1.00 54.38 209 LYS A C 1
ATOM 1541 O O . LYS A 1 209 ? 20.712 10.802 -33.807 1.00 54.38 209 LYS A O 1
ATOM 1546 N N . GLY A 1 210 ? 19.641 12.259 -32.455 1.00 52.41 210 GLY A N 1
ATOM 1547 C CA . GLY A 1 210 ? 20.013 13.463 -33.194 1.00 52.41 210 GLY A CA 1
ATOM 1548 C C . GLY A 1 210 ? 21.527 13.633 -33.295 1.00 52.41 210 GLY A C 1
ATOM 1549 O O . GLY A 1 210 ? 22.043 13.763 -34.395 1.00 52.41 210 GLY A O 1
ATOM 1550 N N . THR A 1 211 ? 22.252 13.537 -32.178 1.00 54.28 211 THR A N 1
ATOM 1551 C CA . THR A 1 211 ? 23.712 13.755 -32.150 1.00 54.28 211 THR A CA 1
ATOM 1552 C C . THR A 1 211 ? 24.529 12.618 -32.761 1.00 54.28 211 THR A C 1
ATOM 1554 O O . THR A 1 211 ? 25.543 12.896 -33.394 1.00 54.28 211 THR A O 1
ATOM 1557 N N . LEU A 1 212 ? 24.108 11.353 -32.643 1.00 53.97 212 LEU A N 1
ATOM 1558 C CA . LEU A 1 212 ? 24.814 10.237 -33.282 1.00 53.97 212 LEU A CA 1
ATOM 1559 C C . LEU A 1 212 ? 24.596 10.238 -34.802 1.00 53.97 212 LEU A C 1
ATOM 1561 O O . LEU A 1 212 ? 25.547 10.049 -35.557 1.00 53.97 212 LEU A O 1
ATOM 1565 N N . ILE A 1 213 ? 23.366 10.504 -35.260 1.00 55.38 213 ILE A N 1
ATOM 1566 C CA . ILE A 1 213 ? 23.058 10.646 -36.691 1.00 55.38 213 ILE A CA 1
ATOM 1567 C C . ILE A 1 213 ? 23.760 11.889 -37.253 1.00 55.38 213 ILE A C 1
ATOM 1569 O O . ILE A 1 213 ? 24.384 11.800 -38.306 1.00 55.38 213 ILE A O 1
ATOM 1573 N N . GLN A 1 214 ? 23.742 13.014 -36.533 1.00 50.25 214 GLN A N 1
ATOM 1574 C CA . GLN A 1 214 ? 24.437 14.240 -36.930 1.00 50.25 214 GLN A CA 1
ATOM 1575 C C . GLN A 1 214 ? 25.957 14.042 -36.978 1.00 50.25 214 GLN A C 1
ATOM 1577 O O . GLN A 1 214 ? 26.566 14.377 -37.987 1.00 50.25 214 GLN A O 1
ATOM 1582 N N . GLY A 1 215 ? 26.562 13.402 -35.973 1.00 55.53 215 GLY A N 1
ATOM 1583 C CA . GLY A 1 215 ? 27.991 13.080 -35.975 1.00 55.53 215 GLY A CA 1
ATOM 1584 C C . GLY A 1 215 ? 28.382 12.107 -37.093 1.00 55.53 215 GLY A C 1
ATOM 1585 O O . GLY A 1 215 ? 29.415 12.280 -37.737 1.00 55.53 215 GLY A O 1
ATOM 1586 N N . MET A 1 216 ? 27.534 11.119 -37.403 1.00 53.91 216 MET A N 1
ATOM 1587 C CA . MET A 1 216 ? 27.747 10.232 -38.553 1.00 53.91 216 MET A CA 1
ATOM 1588 C C . MET A 1 216 ? 27.600 10.960 -39.895 1.00 53.91 216 MET A C 1
ATOM 1590 O O . MET A 1 216 ? 28.298 10.604 -40.843 1.00 53.91 216 MET A O 1
ATOM 1594 N N . MET A 1 217 ? 26.731 11.969 -40.000 1.00 51.50 217 MET A N 1
ATOM 1595 C CA . MET A 1 217 ? 26.588 12.788 -41.208 1.00 51.50 217 MET A CA 1
ATOM 1596 C C . MET A 1 217 ? 27.731 13.804 -41.366 1.00 51.50 217 MET A C 1
ATOM 1598 O O . MET A 1 217 ? 28.251 13.951 -42.471 1.00 51.50 217 MET A O 1
ATOM 1602 N N . GLU A 1 218 ? 28.179 14.448 -40.287 1.00 51.78 218 GLU A N 1
ATOM 1603 C CA . GLU A 1 218 ? 29.260 15.448 -40.297 1.00 51.78 218 GLU A CA 1
ATOM 1604 C C . GLU A 1 218 ? 30.611 14.833 -40.698 1.00 51.78 218 GLU A C 1
ATOM 1606 O O . GLU A 1 218 ? 31.258 15.326 -41.624 1.00 51.78 218 GLU A O 1
ATOM 1611 N N . VAL A 1 219 ? 30.984 13.681 -40.123 1.00 55.50 219 VAL A N 1
ATOM 1612 C CA . VAL A 1 219 ? 32.226 12.960 -40.484 1.00 55.50 219 VAL A CA 1
ATOM 1613 C C . VAL A 1 219 ? 32.220 12.511 -41.956 1.00 55.50 219 VAL A C 1
ATOM 1615 O O . VAL A 1 219 ? 33.268 12.436 -42.602 1.00 55.50 219 VAL A O 1
ATOM 1618 N N . ARG A 1 220 ? 31.039 12.238 -42.530 1.00 55.16 220 ARG A N 1
ATOM 1619 C CA . ARG A 1 220 ? 30.892 11.860 -43.946 1.00 55.16 220 ARG A CA 1
ATOM 1620 C C . ARG A 1 220 ? 31.023 13.076 -44.868 1.00 55.16 220 ARG A C 1
ATOM 1622 O O . ARG A 1 220 ? 31.727 12.978 -45.867 1.00 55.16 220 ARG A O 1
ATOM 1629 N N . PHE A 1 221 ? 30.412 14.217 -44.544 1.00 51.88 221 PHE A N 1
ATOM 1630 C CA . PHE A 1 221 ? 30.504 15.426 -45.376 1.00 51.88 221 PHE A CA 1
ATOM 1631 C C . PHE A 1 221 ? 31.935 15.982 -45.463 1.00 51.88 221 PHE A C 1
ATOM 1633 O O . PHE A 1 221 ? 32.379 16.354 -46.553 1.00 51.88 221 PHE A O 1
ATOM 1640 N N . GLU A 1 222 ? 32.693 15.974 -44.364 1.00 51.25 222 GLU A N 1
ATOM 1641 C CA . GLU A 1 222 ? 34.088 16.442 -44.367 1.00 51.25 222 GLU A CA 1
ATOM 1642 C C . GLU A 1 222 ? 35.001 15.573 -45.246 1.00 51.25 222 GLU A C 1
ATOM 1644 O O . GLU A 1 222 ? 35.813 16.101 -46.013 1.00 51.25 222 GLU A O 1
ATOM 1649 N N . GLY A 1 223 ? 34.817 14.248 -45.221 1.00 53.38 223 GLY A N 1
ATOM 1650 C CA . GLY A 1 223 ? 35.555 13.324 -46.088 1.00 53.38 223 GLY A CA 1
ATOM 1651 C C . GLY A 1 223 ? 35.290 13.556 -47.582 1.00 53.38 223 GLY A C 1
ATOM 1652 O O . GLY A 1 223 ? 36.206 13.458 -48.400 1.00 53.38 223 GLY A O 1
ATOM 1653 N N . TRP A 1 224 ? 34.061 13.933 -47.945 1.00 53.53 224 TRP A N 1
ATOM 1654 C CA . TRP A 1 224 ? 33.672 14.194 -49.335 1.00 53.53 224 TRP A CA 1
ATOM 1655 C C . TRP A 1 224 ? 34.233 15.524 -49.856 1.00 53.53 224 TRP A C 1
ATOM 1657 O O . TRP A 1 224 ? 34.745 15.582 -50.976 1.00 53.53 224 TRP A O 1
ATOM 1667 N N . ILE A 1 225 ? 34.239 16.581 -49.037 1.00 55.09 225 ILE A N 1
ATOM 1668 C CA . ILE A 1 225 ? 34.775 17.902 -49.416 1.00 55.09 225 ILE A CA 1
ATOM 1669 C C . ILE A 1 225 ? 36.265 17.830 -49.794 1.00 55.09 225 ILE A C 1
ATOM 1671 O O . ILE A 1 225 ? 36.701 18.508 -50.729 1.00 55.09 225 ILE A O 1
ATOM 1675 N N . ILE A 1 226 ? 37.052 16.986 -49.120 1.00 55.09 226 ILE A N 1
ATOM 1676 C CA . ILE A 1 226 ? 38.486 16.811 -49.404 1.00 55.09 226 ILE A CA 1
ATOM 1677 C C . ILE A 1 226 ? 38.710 16.186 -50.792 1.00 55.09 226 ILE A C 1
ATOM 1679 O O . ILE A 1 226 ? 39.611 16.607 -51.523 1.00 55.09 226 ILE A O 1
ATOM 1683 N N . VAL A 1 227 ? 37.874 15.225 -51.192 1.00 53.19 227 VAL A N 1
ATOM 1684 C CA . VAL A 1 227 ? 37.968 14.558 -52.502 1.00 53.19 227 VAL A CA 1
ATOM 1685 C C . VAL A 1 227 ? 37.517 15.491 -53.629 1.00 53.19 227 VAL A C 1
ATOM 1687 O O . VAL A 1 227 ? 38.214 15.605 -54.638 1.00 53.19 227 VAL A O 1
ATOM 1690 N N . PHE A 1 228 ? 36.418 16.233 -53.445 1.00 52.84 228 PHE A N 1
ATOM 1691 C CA . PHE A 1 228 ? 35.961 17.222 -54.430 1.00 52.84 228 PHE A CA 1
ATOM 1692 C C . PHE A 1 228 ? 36.953 18.374 -54.610 1.00 52.84 228 PHE A C 1
ATOM 1694 O O . PHE A 1 228 ? 37.213 18.761 -55.748 1.00 52.84 228 PHE A O 1
ATOM 1701 N N . ARG A 1 229 ? 37.574 18.880 -53.532 1.00 55.00 229 ARG A N 1
ATOM 1702 C CA . ARG A 1 229 ? 38.647 19.886 -53.650 1.00 55.00 229 ARG A CA 1
ATOM 1703 C C . ARG A 1 229 ? 39.840 19.364 -54.440 1.00 55.00 229 ARG A C 1
ATOM 1705 O O . ARG A 1 229 ? 40.348 20.094 -55.281 1.00 55.00 229 ARG A O 1
ATOM 1712 N N . ARG A 1 230 ? 40.263 18.114 -54.222 1.00 54.72 230 ARG A N 1
ATOM 1713 C CA . ARG A 1 230 ? 41.352 17.513 -55.011 1.00 54.72 230 ARG A CA 1
ATOM 1714 C C . ARG A 1 230 ? 40.976 17.351 -56.484 1.00 54.72 230 ARG A C 1
ATOM 1716 O O . ARG A 1 230 ? 41.810 17.629 -57.335 1.00 54.72 230 ARG A O 1
ATOM 1723 N N . LYS A 1 231 ? 39.726 16.979 -56.788 1.00 50.06 231 LYS A N 1
ATOM 1724 C CA . LYS A 1 231 ? 39.233 16.825 -58.168 1.00 50.06 231 LYS A CA 1
ATOM 1725 C C . LYS A 1 231 ? 39.077 18.166 -58.898 1.00 50.06 231 LYS A C 1
ATOM 1727 O O . LYS A 1 231 ? 39.420 18.253 -60.069 1.00 50.06 231 LYS A O 1
ATOM 1732 N N . ALA A 1 232 ? 38.627 19.211 -58.200 1.00 45.22 232 ALA A N 1
ATOM 1733 C CA . ALA A 1 232 ? 38.533 20.575 -58.730 1.00 45.22 232 ALA A CA 1
ATOM 1734 C C . ALA A 1 232 ? 39.899 21.266 -58.892 1.00 45.22 232 ALA A C 1
ATOM 1736 O O . ALA A 1 232 ? 40.007 22.206 -59.663 1.00 45.22 232 ALA A O 1
ATOM 1737 N N . GLN A 1 233 ? 40.932 20.822 -58.168 1.00 39.41 233 GLN A N 1
ATOM 1738 C CA . GLN A 1 233 ? 42.313 21.292 -58.342 1.00 39.41 233 GLN A CA 1
ATOM 1739 C C . GLN A 1 233 ? 43.060 20.567 -59.471 1.00 39.41 233 GLN A C 1
ATOM 1741 O O . GLN A 1 233 ? 44.072 21.074 -59.947 1.00 39.41 233 GLN A O 1
ATOM 1746 N N . SER A 1 234 ? 42.609 19.368 -59.854 1.00 39.09 234 SER A N 1
ATOM 1747 C CA . SER A 1 234 ? 43.201 18.563 -60.932 1.00 39.09 234 SER A CA 1
ATOM 1748 C C . SER A 1 234 ? 42.520 18.732 -62.295 1.00 39.09 234 SER A C 1
ATOM 1750 O O . SER A 1 234 ? 43.027 18.195 -63.278 1.00 39.09 234 SER A O 1
ATOM 1752 N N . ALA A 1 235 ? 41.360 19.394 -62.330 1.00 38.25 235 ALA A N 1
ATOM 1753 C CA . ALA A 1 235 ? 40.674 19.840 -63.544 1.00 38.25 235 ALA A CA 1
ATOM 1754 C C . ALA A 1 235 ? 41.122 21.265 -63.889 1.00 38.25 235 ALA A C 1
ATOM 1756 O O . ALA A 1 235 ? 41.239 21.555 -65.099 1.00 38.25 235 ALA A O 1
#